Protein AF-A0A315WRX2-F1 (afdb_monomer)

Nearest PDB structures (foldseek):
  4a4h-assembly1_A  TM=5.603E-01  e=2.247E-01  Homo sapiens
  6n8a-assembly1_A  TM=2.825E-01  e=1.610E-02  Escherichia coli
  1ls4-assembly1_A  TM=2.124E-01  e=2.207E+00  Locusta migratoria

Radius of gyration: 24.8 Å; Cα contacts (8 Å, |Δi|>4): 308; chains: 1; bounding box: 53×32×75 Å

Sequence (210 aa):
MNIFLEGEQGKALCEQCQQLVTTVYARRNVPFSDGFGEARNILVGVCSQCDTVVAIPAQSTPAIKEAKKQLISIEARLPAVYLDVLDAAMHSVAREAGVQVRKLFLSYYFHVLAEHQAAAVELSGTHEGFVQGLAAQCAARQVAPARSMKRLSMKVNSYVAADFDVLLKVTRLSQTDLLKAIICQIQQDLLEHRNPATIAELQRLARVAL

pLDDT: mean 94.25, std 4.54, range [71.94, 98.56]

Solvent-accessible surface area (backbone atoms only — not comparable to full-atom values): 11805 Å² total; per-residue (Å²): 136,85,87,83,51,78,72,39,75,50,74,42,62,31,84,88,75,73,41,84,37,56,19,35,23,39,75,41,68,43,70,42,96,86,69,78,57,49,26,67,73,31,56,26,27,22,33,76,86,76,70,47,80,51,44,69,53,77,87,32,48,64,55,42,52,56,56,64,58,67,65,47,78,52,73,37,76,42,51,39,67,57,56,54,45,43,49,53,33,42,31,74,53,36,80,85,48,52,80,87,48,49,63,57,57,52,45,49,52,32,45,57,33,48,76,37,50,74,64,39,58,48,29,62,58,45,31,51,53,48,53,52,53,52,51,51,52,26,60,77,68,74,44,81,79,82,80,55,70,39,77,49,73,48,75,36,51,66,66,54,49,49,24,44,52,47,44,36,65,70,53,68,43,54,75,55,54,44,55,51,16,50,38,38,47,48,33,43,42,52,65,71,69,47,40,64,67,62,42,54,51,51,35,58,54,47,69,78,72,110

Mean predicted aligned error: 6.77 Å

Foldseek 3Di:
DDDDDAQDWDWFQDPVVRDIAIWGWHFAWAADPVRPWTQHRATFTAGPPPRDGGGHDPVRVVSVVVRPWDWDKQKDKAFVVLVVLLQVLLCLLPVPDDPQCSCVLLLVLLVVCLVVVVVLQCLVVLLVVVVVVQVVVCVVVVHDDRPDIDMDMDTHTPVSVVSLVSSCVSNVDDSHSSSSSSSSVSNCCRPPVNPVVVSVVSSVVVVVSD

Secondary structure (DSSP, 8-state):
-PPPPTT-EEEEEETTTTEEEEEEEEEEEEE-TTSS-EEEEEEEEEETTT--EEE--GGGHHHHHHHT-PPEEEEEEEEHHHHHHHHHHHHHH-TT--GGGHHHHHHHHHHHHHH-HHHHHTHHHHHHHHHHHHHHHHHHHT-PPP--EEEEEEEE-HHHHHHHHHHHHHH---HHHHHHHHHHHHHIIIIIS--HHHHHHHHHHHHHH-

Structure (mmCIF, N/CA/C/O backbone):
data_AF-A0A315WRX2-F1
#
_entry.id   AF-A0A315WRX2-F1
#
loop_
_atom_site.group_PDB
_atom_site.id
_atom_site.type_symbol
_atom_site.label_atom_id
_atom_site.label_alt_id
_atom_site.label_comp_id
_atom_site.label_asym_id
_atom_site.label_entity_id
_atom_site.label_seq_id
_atom_site.pdbx_PDB_ins_code
_atom_site.Cartn_x
_atom_site.Cartn_y
_atom_site.Cartn_z
_atom_site.occupancy
_atom_site.B_iso_or_equiv
_atom_site.auth_seq_id
_atom_site.auth_comp_id
_atom_site.auth_asym_id
_atom_site.auth_atom_id
_atom_site.pdbx_PDB_model_num
ATOM 1 N N . MET A 1 1 ? -11.518 -12.321 28.462 1.00 71.94 1 MET A N 1
ATOM 2 C CA . MET A 1 1 ? -12.381 -11.241 27.937 1.00 71.94 1 MET A CA 1
ATOM 3 C C . MET A 1 1 ? -13.722 -11.863 27.608 1.00 71.94 1 MET A C 1
ATOM 5 O O . MET A 1 1 ? -13.716 -12.881 26.931 1.00 71.94 1 MET A O 1
ATOM 9 N N . ASN A 1 2 ? -14.824 -11.292 28.096 1.00 84.69 2 ASN A N 1
ATOM 10 C CA . ASN A 1 2 ? -16.171 -11.734 27.727 1.00 84.69 2 ASN A CA 1
ATOM 11 C C . ASN A 1 2 ? -16.645 -10.940 26.505 1.00 84.69 2 ASN A C 1
ATOM 13 O O . ASN A 1 2 ? -16.291 -9.768 26.368 1.00 84.69 2 ASN A O 1
ATOM 17 N N . ILE A 1 3 ? -17.403 -11.589 25.624 1.00 92.88 3 ILE A N 1
ATOM 18 C CA . ILE A 1 3 ? -18.051 -10.938 24.484 1.00 92.88 3 ILE A CA 1
ATOM 19 C C . ILE A 1 3 ? -19.435 -10.487 24.929 1.00 92.88 3 ILE A C 1
ATOM 21 O O . ILE A 1 3 ? -20.213 -11.309 25.402 1.00 92.88 3 ILE A O 1
ATOM 25 N N . PHE A 1 4 ? -19.720 -9.200 24.758 1.00 94.81 4 PHE A N 1
ATOM 26 C CA . PHE A 1 4 ? -21.022 -8.615 25.059 1.00 94.81 4 PHE A CA 1
ATOM 27 C C . PHE A 1 4 ? -21.935 -8.667 23.839 1.00 94.81 4 PHE A C 1
ATOM 29 O O . PHE A 1 4 ? -21.484 -8.439 22.708 1.00 94.81 4 PHE A O 1
ATOM 36 N N . LEU A 1 5 ? -23.215 -8.935 24.072 1.00 96.25 5 LEU A N 1
ATOM 37 C CA . LEU A 1 5 ? -24.244 -8.974 23.038 1.00 96.25 5 LEU A CA 1
ATOM 38 C C . LEU A 1 5 ? -25.104 -7.710 23.066 1.00 96.25 5 LEU A C 1
ATOM 40 O O . LEU A 1 5 ? -25.255 -7.048 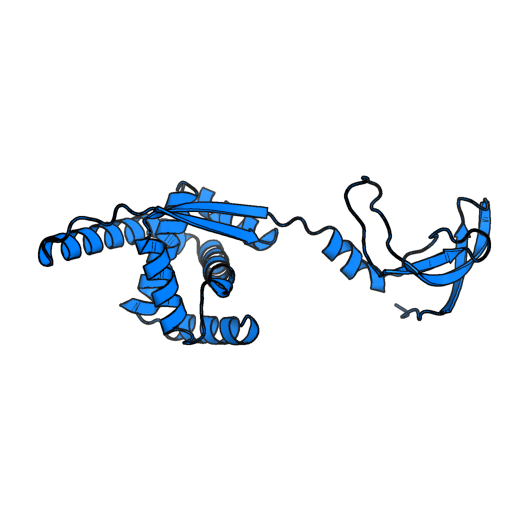24.089 1.00 96.25 5 LEU A O 1
ATOM 44 N N . GLU A 1 6 ? -25.683 -7.363 21.922 1.00 96.31 6 GLU A N 1
ATOM 45 C CA . GLU A 1 6 ? -26.671 -6.288 21.866 1.00 96.31 6 GLU A CA 1
ATOM 46 C C . GLU A 1 6 ? -27.930 -6.679 22.657 1.00 96.31 6 GLU A C 1
ATOM 48 O O . GLU A 1 6 ? -28.391 -7.817 22.590 1.00 96.31 6 GLU A O 1
ATOM 53 N N . GLY A 1 7 ? -28.451 -5.743 23.447 1.00 96.12 7 GLY A N 1
ATOM 54 C CA . GLY A 1 7 ? -29.527 -5.962 24.413 1.00 96.12 7 GLY A CA 1
ATOM 55 C C . GLY A 1 7 ? -29.066 -6.504 25.770 1.00 96.12 7 GLY A C 1
ATOM 56 O O . GLY A 1 7 ? -29.849 -6.484 26.719 1.00 96.12 7 GLY A O 1
ATOM 57 N N . GLU A 1 8 ? -27.813 -6.953 25.903 1.00 96.88 8 GLU A N 1
ATOM 58 C CA . GLU A 1 8 ? -27.283 -7.428 27.182 1.00 96.88 8 GLU A CA 1
ATOM 59 C C . GLU A 1 8 ? -27.208 -6.285 28.201 1.00 96.88 8 GLU A C 1
ATOM 61 O O . GLU A 1 8 ? -26.938 -5.130 27.853 1.00 96.88 8 GLU A O 1
ATOM 66 N N . GLN A 1 9 ? -27.450 -6.607 29.472 1.00 96.38 9 GLN A N 1
ATOM 67 C CA . GLN A 1 9 ? -27.403 -5.634 30.556 1.00 96.38 9 GLN A CA 1
ATOM 68 C C . GLN A 1 9 ? -26.066 -5.666 31.291 1.00 96.38 9 GLN A C 1
ATOM 70 O O . GLN A 1 9 ? -25.486 -6.722 31.530 1.00 96.38 9 GLN A O 1
ATOM 75 N N . GLY A 1 10 ? -25.606 -4.493 31.710 1.00 94.06 10 GLY A N 1
ATOM 76 C CA . GLY A 1 10 ? -24.432 -4.328 32.554 1.00 94.06 10 GLY A CA 1
ATOM 77 C C . GLY A 1 10 ? -24.663 -3.291 33.646 1.00 94.06 10 GLY A C 1
ATOM 78 O O . GLY A 1 10 ? -25.783 -2.837 33.886 1.00 94.06 10 GLY A O 1
ATOM 79 N N . LYS A 1 11 ? -23.582 -2.901 34.319 1.00 95.44 11 LYS A N 1
ATOM 80 C CA . LYS A 1 11 ? -23.572 -1.772 35.252 1.00 95.44 11 LYS A CA 1
ATOM 81 C C . LYS A 1 11 ? -22.370 -0.887 34.959 1.00 95.44 11 LYS A C 1
ATOM 83 O O . LYS A 1 11 ? -21.272 -1.401 34.758 1.00 95.44 11 LYS A O 1
ATOM 88 N N . ALA A 1 12 ? -22.577 0.423 34.957 1.00 95.12 12 ALA A N 1
ATOM 89 C CA . ALA A 1 12 ? -21.514 1.412 34.806 1.00 95.12 12 ALA A CA 1
ATOM 90 C C . ALA A 1 12 ? -21.856 2.688 35.581 1.00 95.12 12 ALA A C 1
ATOM 92 O O . ALA A 1 12 ? -23.014 2.926 35.929 1.00 95.12 12 ALA A O 1
ATOM 93 N N . LEU A 1 13 ? -20.845 3.510 35.857 1.00 96.69 13 LEU A N 1
ATOM 94 C CA . LEU A 1 13 ? -21.052 4.861 36.369 1.00 96.69 13 LEU A CA 1
ATOM 95 C C . LEU A 1 13 ? -21.467 5.772 35.213 1.00 96.69 13 LEU A C 1
ATOM 97 O O . LEU A 1 13 ? -20.831 5.767 34.162 1.00 96.69 13 LEU A O 1
ATOM 101 N N . CYS A 1 14 ? -22.531 6.547 35.406 1.00 96.94 14 CYS A N 1
ATOM 102 C CA . CYS A 1 14 ? -22.960 7.551 34.441 1.00 96.94 14 CYS A CA 1
ATOM 103 C C . CYS A 1 14 ? -22.591 8.947 34.939 1.00 96.94 14 CYS A C 1
ATOM 105 O O . CYS A 1 14 ? -23.093 9.381 35.974 1.00 96.94 14 CYS A O 1
ATOM 107 N N . GLU A 1 15 ? -21.774 9.673 34.179 1.00 93.44 15 GLU A N 1
ATOM 108 C CA . GLU A 1 15 ? -21.380 11.048 34.515 1.00 93.44 15 GLU A CA 1
ATOM 109 C C . GLU A 1 15 ? -22.556 12.034 34.444 1.00 93.44 15 GLU A C 1
ATOM 111 O O . GLU A 1 15 ? -22.584 13.019 35.171 1.00 93.44 15 GLU A O 1
ATOM 116 N N . GLN A 1 16 ? -23.573 11.767 33.623 1.00 94.94 16 GLN A N 1
ATOM 117 C CA . GLN A 1 16 ? -24.741 12.646 33.525 1.00 94.94 16 GLN A CA 1
ATOM 118 C C . GLN A 1 16 ? -25.748 12.415 34.660 1.00 94.94 16 GLN A C 1
ATOM 120 O O . GLN A 1 16 ? -26.331 13.368 35.166 1.00 94.94 16 GLN A O 1
ATOM 125 N N . CYS A 1 17 ? -25.941 11.161 35.081 1.00 95.75 17 CYS A N 1
ATOM 126 C CA . CYS A 1 17 ? -26.833 10.815 36.193 1.00 95.75 17 CYS A CA 1
ATOM 127 C C . CYS A 1 17 ? -26.135 10.851 37.563 1.00 95.75 17 CYS A C 1
ATOM 129 O O . CYS A 1 17 ? -26.818 10.755 38.577 1.00 95.75 17 CYS A O 1
ATOM 131 N N . GLN A 1 18 ? -24.799 10.946 37.597 1.00 95.94 18 GLN A N 1
ATOM 132 C CA . GLN A 1 18 ? -23.968 10.969 38.811 1.00 95.94 18 GLN A CA 1
ATOM 133 C C . GLN A 1 18 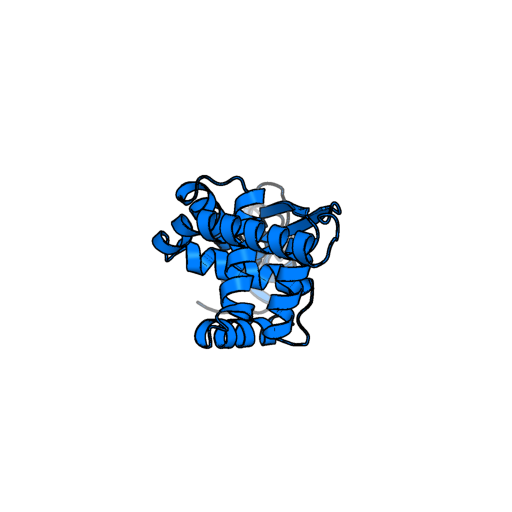? -24.190 9.759 39.743 1.00 95.94 18 GLN A C 1
ATOM 135 O O . GLN A 1 18 ? -24.088 9.862 40.962 1.00 95.94 18 GLN A O 1
ATOM 140 N N . GLN A 1 19 ? -24.496 8.588 39.174 1.00 95.69 19 GLN A N 1
ATOM 141 C CA . GLN A 1 19 ? -24.771 7.363 39.932 1.00 95.69 19 GLN A CA 1
ATOM 142 C C . GLN A 1 19 ? -24.403 6.093 39.154 1.00 95.69 19 GLN A C 1
ATOM 144 O O . GLN A 1 19 ? -24.163 6.125 37.943 1.00 95.69 19 GLN A O 1
ATOM 149 N N . LEU A 1 20 ? -24.376 4.957 39.859 1.00 96.25 20 LEU A N 1
ATOM 150 C CA . LEU A 1 20 ? -24.280 3.633 39.245 1.00 96.25 20 LEU A CA 1
ATOM 151 C C . LEU A 1 20 ? -25.613 3.297 38.565 1.00 96.25 20 LEU A C 1
ATOM 153 O O . LEU A 1 20 ? -26.647 3.229 39.227 1.00 96.25 20 LEU A O 1
ATOM 157 N N . VAL A 1 21 ? -25.585 3.062 37.255 1.00 96.38 21 VAL A N 1
ATOM 158 C CA . VAL A 1 21 ? -26.777 2.785 36.443 1.00 96.38 21 VAL A CA 1
ATOM 159 C C . VAL A 1 21 ? -26.709 1.398 35.817 1.00 96.38 21 VAL A C 1
ATOM 161 O O . VAL A 1 21 ? -25.626 0.875 35.539 1.00 96.38 21 VAL A O 1
ATOM 164 N N . THR A 1 22 ? -27.877 0.813 35.548 1.00 97.38 22 THR A N 1
ATOM 165 C CA . THR A 1 22 ? -27.977 -0.320 34.623 1.00 97.38 22 THR A CA 1
ATOM 166 C C . THR A 1 22 ? -27.691 0.182 33.214 1.00 97.38 22 THR A C 1
ATOM 168 O O . THR A 1 22 ? -28.273 1.180 32.772 1.00 97.38 22 THR A O 1
ATOM 171 N N . THR A 1 23 ? -26.806 -0.511 32.510 1.00 96.69 23 THR A N 1
ATOM 172 C CA . THR A 1 23 ? -26.506 -0.244 31.106 1.00 96.69 23 THR A CA 1
ATOM 173 C C . THR A 1 23 ? -27.161 -1.278 30.213 1.00 96.69 23 THR A C 1
ATOM 175 O O . THR A 1 23 ? -27.322 -2.424 30.621 1.00 96.69 23 THR A O 1
ATOM 178 N N . VAL A 1 24 ? -27.516 -0.883 28.994 1.00 97.56 24 VAL A N 1
ATOM 179 C CA . VAL A 1 24 ? -27.915 -1.807 27.927 1.00 97.56 24 VAL A CA 1
ATOM 180 C C . VAL A 1 24 ? -26.911 -1.659 26.798 1.00 97.56 24 VAL A C 1
ATOM 182 O O . VAL A 1 24 ? -26.620 -0.542 26.365 1.00 97.56 24 VAL A O 1
ATOM 185 N N . TYR A 1 25 ? -26.342 -2.769 26.345 1.00 97.44 25 TYR A N 1
ATOM 186 C CA . TYR A 1 25 ? -25.435 -2.748 25.210 1.00 97.44 25 TYR A CA 1
ATOM 187 C C . TYR A 1 25 ? -26.22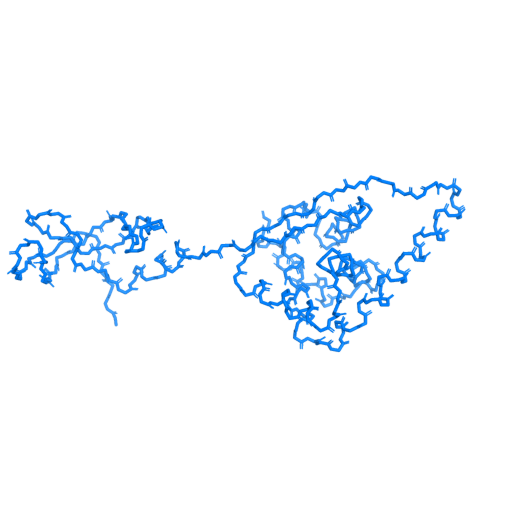0 -2.537 23.917 1.00 97.44 25 TYR A C 1
ATOM 189 O O . TYR A 1 25 ? -27.116 -3.310 23.596 1.00 97.44 25 TYR A O 1
ATOM 197 N N . ALA A 1 26 ? -25.886 -1.494 23.167 1.00 97.38 26 ALA A N 1
ATOM 198 C CA . ALA A 1 26 ? -26.549 -1.137 21.919 1.00 97.38 26 ALA A CA 1
ATOM 199 C C . ALA A 1 26 ? -25.532 -0.644 20.891 1.00 97.38 26 ALA A C 1
ATOM 201 O O . ALA A 1 26 ? -24.415 -0.246 21.235 1.00 97.38 26 ALA A O 1
ATOM 202 N N . ARG A 1 27 ? -25.912 -0.654 19.614 1.00 96.44 27 ARG A N 1
ATOM 203 C CA . ARG A 1 27 ? -25.120 -0.029 18.554 1.00 96.44 27 ARG A CA 1
ATOM 204 C C . ARG A 1 27 ? -25.356 1.482 18.495 1.00 96.44 27 ARG A C 1
ATOM 206 O O . ARG A 1 27 ? -26.495 1.951 18.416 1.00 96.44 27 ARG A O 1
ATOM 213 N N . ARG A 1 28 ? -24.268 2.258 18.526 1.00 95.94 28 ARG A N 1
ATOM 214 C CA . ARG A 1 28 ? -24.278 3.728 18.399 1.00 95.94 28 ARG A CA 1
ATOM 215 C C . ARG A 1 28 ? -23.083 4.217 17.581 1.00 95.94 28 ARG A C 1
ATOM 217 O O . ARG A 1 28 ? -22.067 3.530 17.463 1.00 95.94 28 ARG A O 1
ATOM 224 N N . ASN A 1 29 ? -23.210 5.425 17.041 1.00 95.81 29 ASN A N 1
ATOM 225 C CA . ASN A 1 29 ? -22.064 6.197 16.572 1.00 95.81 29 ASN A CA 1
ATOM 226 C C . ASN A 1 29 ? -21.496 6.971 17.763 1.00 95.81 29 ASN A C 1
ATOM 228 O O . ASN A 1 29 ? -22.257 7.588 18.507 1.00 95.81 29 ASN A O 1
ATOM 232 N N . VAL A 1 30 ? -20.179 6.919 17.954 1.00 94.25 30 VAL A N 1
ATOM 233 C CA . VAL A 1 30 ? -19.505 7.607 19.060 1.00 94.25 30 VAL A CA 1
ATOM 234 C C . VAL A 1 30 ? -18.538 8.642 18.492 1.00 94.25 30 VAL A C 1
ATOM 236 O O . VAL A 1 30 ? -17.559 8.241 17.853 1.00 94.25 30 VAL A O 1
ATOM 239 N N . PRO A 1 31 ? -18.776 9.948 18.707 1.00 92.94 31 PRO A N 1
ATOM 240 C CA . PRO A 1 31 ? -17.844 10.984 18.281 1.00 92.94 31 PRO A CA 1
ATOM 241 C C . PRO A 1 31 ? -16.526 10.878 19.054 1.00 92.94 31 PRO A C 1
ATOM 243 O O . PRO A 1 31 ? -16.496 10.466 20.216 1.00 92.94 31 PRO A O 1
ATOM 246 N N . PHE A 1 32 ? -15.420 11.246 18.414 1.00 91.56 32 PHE A N 1
ATOM 247 C CA . PHE A 1 32 ? -14.136 11.337 19.102 1.00 91.56 32 PHE A CA 1
ATOM 248 C C . PHE A 1 32 ? -14.066 12.593 19.973 1.00 91.56 32 PHE A C 1
ATOM 250 O O . PHE A 1 32 ? -14.634 13.633 19.647 1.00 91.56 32 PHE A O 1
ATOM 257 N N . SER A 1 33 ? -13.343 12.501 21.090 1.00 85.94 33 SER A N 1
ATOM 258 C CA . SER A 1 33 ? -13.205 13.591 22.065 1.00 85.94 33 SER A CA 1
ATOM 259 C C . SER A 1 33 ? -12.471 14.821 21.522 1.00 85.94 33 SER A C 1
ATOM 261 O O . SER A 1 33 ? -12.590 15.897 22.092 1.00 85.94 33 SER A O 1
ATOM 263 N N . ASP A 1 34 ? -11.703 14.667 20.443 1.00 83.81 34 ASP A N 1
ATOM 264 C CA . ASP A 1 34 ? -11.039 15.761 19.725 1.00 83.81 34 ASP A CA 1
ATOM 265 C C . ASP A 1 34 ? -11.978 16.495 18.747 1.00 83.81 34 ASP A C 1
ATOM 267 O O . ASP A 1 34 ? -11.582 17.495 18.155 1.00 83.81 34 ASP A O 1
ATOM 271 N N . GLY A 1 35 ? -13.218 16.018 18.583 1.00 80.50 35 GLY A N 1
ATOM 272 C CA . GLY A 1 35 ? -14.223 16.590 17.690 1.00 80.50 35 GLY A CA 1
ATOM 273 C C . GLY A 1 35 ? -14.057 16.220 16.213 1.00 80.50 35 GLY A C 1
ATOM 274 O O . GLY A 1 35 ? -14.887 16.622 15.397 1.00 80.50 35 GLY A O 1
ATOM 275 N N . PHE A 1 36 ? -13.034 15.441 15.841 1.00 80.88 36 PHE A N 1
ATOM 276 C CA . PHE A 1 36 ? -12.727 15.129 14.442 1.00 80.88 36 PHE A CA 1
ATOM 277 C C . PHE A 1 36 ? -13.083 13.690 14.077 1.00 80.88 36 PHE A C 1
ATOM 279 O O . PHE A 1 36 ? -12.226 12.818 13.969 1.00 80.88 36 PHE A O 1
ATOM 286 N N . GLY A 1 37 ? -14.364 13.464 13.789 1.00 85.81 37 GLY A N 1
ATOM 287 C CA . GLY A 1 37 ? -14.875 12.180 13.309 1.00 85.81 37 GLY A CA 1
ATOM 288 C C . GLY A 1 37 ? -15.576 11.361 14.388 1.00 85.81 37 GLY A C 1
ATOM 289 O O . GLY A 1 37 ? -15.801 11.812 15.510 1.00 85.81 37 GLY A O 1
ATOM 290 N N . GLU A 1 38 ? -15.977 10.150 14.015 1.00 92.69 38 GLU A N 1
ATOM 291 C CA . GLU A 1 38 ? -16.762 9.258 14.864 1.00 92.69 38 GLU A CA 1
ATOM 292 C C . GLU A 1 38 ? -16.473 7.789 14.539 1.00 92.69 38 GLU A C 1
ATOM 294 O O . GLU A 1 38 ? -16.249 7.416 13.384 1.00 92.69 38 GLU A O 1
ATOM 299 N N . ALA A 1 39 ? -16.534 6.931 15.556 1.00 94.31 39 ALA A N 1
ATOM 300 C CA . ALA A 1 39 ? -16.605 5.491 15.371 1.00 94.31 39 ALA A CA 1
ATOM 301 C C . ALA A 1 39 ? -18.063 5.094 15.131 1.00 94.31 39 ALA A C 1
ATOM 303 O O . ALA A 1 39 ? -18.901 5.180 16.030 1.00 94.31 39 ALA A O 1
ATOM 304 N N . ARG A 1 40 ? -18.371 4.675 13.903 1.00 93.75 40 ARG A N 1
ATOM 305 C CA . ARG A 1 40 ? -19.740 4.349 13.495 1.00 93.75 40 ARG A CA 1
ATOM 306 C C . ARG A 1 40 ? -20.135 2.937 13.891 1.00 93.75 40 ARG A C 1
ATOM 308 O O . ARG A 1 40 ? -19.348 2.006 13.736 1.00 93.75 40 ARG A O 1
ATOM 315 N N . ASN A 1 41 ? -21.389 2.784 14.305 1.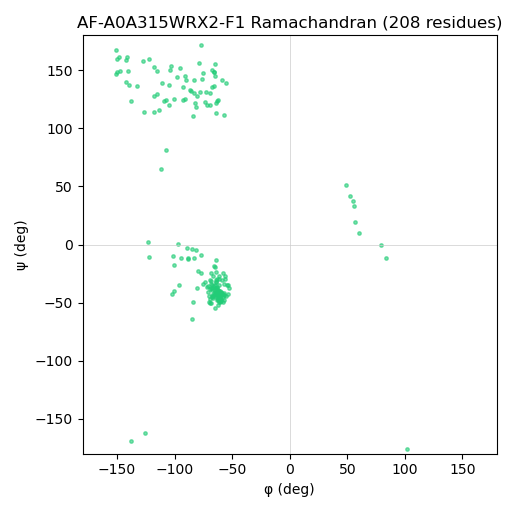00 95.94 41 ASN A N 1
ATOM 316 C CA . ASN A 1 41 ? -22.040 1.494 14.520 1.00 95.94 41 ASN A CA 1
ATOM 317 C C . ASN A 1 41 ? -21.240 0.532 15.429 1.00 95.94 41 ASN A C 1
ATOM 319 O O . ASN A 1 41 ? -21.116 -0.671 15.164 1.00 95.94 41 ASN A O 1
ATOM 323 N N . ILE A 1 42 ? -20.667 1.056 16.513 1.00 96.81 42 ILE A N 1
ATOM 324 C CA . ILE A 1 42 ? -19.918 0.254 17.484 1.00 96.81 42 ILE A CA 1
ATOM 325 C C . ILE A 1 42 ? -20.814 -0.149 18.652 1.00 96.81 42 ILE A C 1
ATOM 327 O O . ILE A 1 42 ? -21.781 0.542 18.970 1.00 96.81 42 ILE A O 1
ATOM 331 N N . LEU A 1 43 ? -20.514 -1.289 19.277 1.00 97.44 43 LEU A N 1
ATOM 332 C CA . LEU A 1 43 ? -21.232 -1.707 20.476 1.00 97.44 43 LEU A CA 1
ATOM 333 C C . LEU A 1 43 ? -20.791 -0.822 21.641 1.00 97.44 43 LEU A C 1
ATOM 335 O O . LEU A 1 43 ? -19.588 -0.652 21.850 1.00 97.44 43 LEU A O 1
ATOM 339 N N . VAL A 1 44 ? -21.749 -0.292 22.390 1.00 97.19 44 VAL A N 1
ATOM 340 C CA . VAL A 1 44 ? -21.519 0.563 23.556 1.00 97.19 44 VAL A CA 1
ATOM 341 C C . VAL A 1 44 ? -22.507 0.229 24.661 1.00 97.19 44 VAL A C 1
ATOM 343 O O . VAL A 1 44 ? -23.628 -0.179 24.381 1.00 97.19 44 VAL A O 1
ATOM 346 N N . GLY A 1 45 ? -22.103 0.403 25.915 1.00 97.19 45 GLY A N 1
ATOM 347 C CA . GLY A 1 45 ? -23.012 0.386 27.053 1.00 97.19 45 GLY A CA 1
ATOM 348 C C . GLY A 1 45 ? -23.685 1.746 27.186 1.00 97.19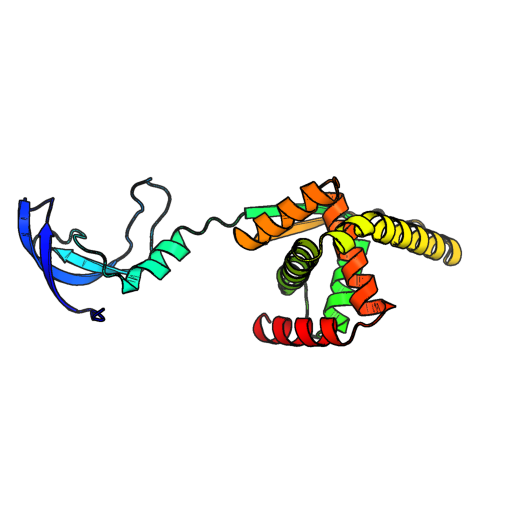 45 GLY A C 1
ATOM 349 O O . GLY A 1 45 ? -23.009 2.756 27.397 1.00 97.19 45 GLY A O 1
ATOM 350 N N . VAL A 1 46 ? -25.008 1.761 27.063 1.00 97.62 46 VAL A N 1
ATOM 351 C CA . VAL A 1 46 ? -25.830 2.968 27.129 1.00 97.62 46 VAL A CA 1
ATOM 352 C C . VAL A 1 46 ? -26.553 3.035 28.469 1.00 97.62 46 VAL A C 1
ATOM 354 O O . VAL A 1 46 ? -27.055 2.021 28.954 1.00 97.62 46 VAL A O 1
ATOM 357 N N . CYS A 1 47 ? -26.602 4.216 29.082 1.00 97.69 47 CYS A N 1
ATOM 358 C CA . CYS A 1 47 ? -27.362 4.444 30.304 1.00 97.69 47 CYS A CA 1
ATOM 359 C C . CYS A 1 47 ? -28.861 4.228 30.053 1.00 97.69 47 CYS A C 1
ATOM 361 O O . CYS A 1 47 ? -29.459 4.925 29.238 1.00 97.69 47 CYS A O 1
ATOM 363 N N . SER A 1 48 ? -29.488 3.325 30.811 1.00 96.19 48 SER A N 1
ATOM 364 C CA . SER A 1 48 ? -30.935 3.059 30.711 1.00 96.19 48 SER A CA 1
ATOM 365 C C . SER A 1 48 ? -31.834 4.245 31.098 1.00 96.19 48 SER A C 1
ATOM 367 O O . SER A 1 48 ? -33.029 4.205 30.824 1.00 96.19 48 SER A O 1
ATOM 369 N N . GLN A 1 49 ? -31.284 5.289 31.730 1.00 96.12 49 GLN A N 1
ATOM 370 C CA . GLN A 1 49 ? -32.041 6.456 32.201 1.00 96.12 49 GLN A CA 1
ATOM 371 C C . GLN A 1 49 ? -31.934 7.673 31.271 1.00 96.12 49 GLN A C 1
ATOM 373 O O . GLN A 1 49 ? -32.921 8.377 31.091 1.00 96.12 49 GLN A O 1
ATOM 378 N N . CYS A 1 50 ? -30.752 7.946 30.705 1.00 95.94 50 CYS A N 1
ATOM 379 C CA . CYS A 1 50 ? -30.497 9.159 29.912 1.00 95.94 50 CYS A CA 1
ATOM 380 C C . CYS A 1 50 ? -30.007 8.900 28.478 1.00 95.94 50 CYS A C 1
ATOM 382 O O . CYS A 1 50 ? -29.710 9.855 27.771 1.00 95.94 50 CYS A O 1
ATOM 384 N N . ASP A 1 51 ? -29.901 7.635 28.056 1.00 95.12 51 ASP A N 1
ATOM 385 C CA . ASP A 1 51 ? -29.425 7.196 26.729 1.00 95.12 51 ASP A CA 1
ATOM 386 C C . ASP A 1 51 ? -27.979 7.616 26.369 1.00 95.12 51 ASP A C 1
ATOM 388 O O . ASP A 1 51 ? -27.508 7.405 25.251 1.00 95.12 51 ASP A O 1
ATOM 392 N N . THR A 1 52 ? -27.218 8.150 27.329 1.00 95.44 52 THR A N 1
ATOM 393 C CA . THR A 1 52 ? -25.809 8.516 27.126 1.00 95.44 52 THR A CA 1
ATOM 394 C C . THR A 1 52 ? -24.904 7.286 27.116 1.00 95.44 52 THR A C 1
ATOM 396 O O . THR A 1 52 ? -25.093 6.336 27.881 1.00 95.44 52 THR A O 1
ATOM 399 N N . VAL A 1 53 ? -23.882 7.310 26.257 1.00 96.25 53 VAL A N 1
ATOM 400 C CA . VAL A 1 53 ? -22.832 6.285 26.206 1.00 96.25 53 VAL A CA 1
ATOM 401 C C . VAL A 1 53 ? -21.961 6.379 27.457 1.00 96.25 53 VAL A C 1
ATOM 403 O O . VAL A 1 53 ? -21.332 7.403 27.697 1.00 96.25 53 VAL A O 1
ATOM 406 N N . VAL A 1 54 ? -21.910 5.304 28.244 1.00 96.38 54 VAL A N 1
ATOM 407 C CA . VAL A 1 54 ? -21.188 5.253 29.533 1.00 96.38 54 VAL A CA 1
ATOM 408 C C . VAL A 1 54 ? -20.121 4.160 29.590 1.00 96.38 54 VAL A C 1
ATOM 410 O O . VAL A 1 54 ? -19.316 4.123 30.514 1.00 96.38 54 VAL A O 1
ATOM 413 N N . ALA A 1 55 ? -20.095 3.256 28.610 1.00 95.06 55 ALA A N 1
ATOM 414 C CA . ALA A 1 55 ? -19.060 2.238 28.493 1.00 95.06 55 ALA A CA 1
ATOM 415 C C . ALA A 1 55 ? -18.820 1.865 27.028 1.00 95.06 55 ALA A C 1
ATOM 417 O O . ALA A 1 55 ? -19.745 1.849 26.216 1.00 95.06 55 ALA A O 1
ATOM 418 N N . ILE A 1 56 ? -17.585 1.492 26.697 1.00 95.06 56 ILE A N 1
ATOM 419 C CA . ILE A 1 56 ? -17.236 0.905 25.403 1.00 95.06 56 ILE A CA 1
ATOM 420 C C . ILE A 1 56 ? -16.508 -0.417 25.677 1.00 95.06 56 ILE A C 1
ATOM 422 O O . ILE A 1 56 ? -15.412 -0.398 26.240 1.00 95.06 56 ILE A O 1
ATOM 426 N N . PRO A 1 57 ? -17.085 -1.574 25.313 1.00 94.75 57 PRO A N 1
ATOM 427 C CA . PRO A 1 57 ? -16.436 -2.862 25.503 1.00 94.75 57 PRO A CA 1
ATOM 428 C C . PRO A 1 57 ? -15.206 -2.999 24.596 1.00 94.75 57 PRO A C 1
ATOM 430 O O . PRO A 1 57 ? -15.174 -2.485 23.477 1.00 94.75 57 PRO A O 1
ATOM 433 N N . ALA A 1 58 ? -14.208 -3.768 25.042 1.00 93.62 58 ALA A N 1
ATOM 434 C CA . ALA A 1 58 ? -12.938 -3.947 24.327 1.00 93.62 58 ALA A CA 1
ATOM 435 C C . ALA A 1 58 ? -13.093 -4.511 22.896 1.00 93.62 58 ALA A C 1
ATOM 437 O O . ALA A 1 58 ? -12.260 -4.242 22.031 1.00 93.62 58 ALA A O 1
ATOM 438 N N . GLN A 1 59 ? -14.183 -5.235 22.613 1.00 94.06 59 GLN A N 1
ATOM 439 C CA . GLN A 1 59 ? -14.512 -5.732 21.270 1.00 94.06 59 GLN A CA 1
ATOM 440 C C . GLN A 1 59 ? -14.821 -4.620 20.250 1.00 94.06 59 GLN A C 1
ATOM 442 O O . GLN A 1 59 ? -14.745 -4.859 19.048 1.00 94.06 59 GLN A O 1
ATOM 447 N N . SER A 1 60 ? -15.141 -3.406 20.711 1.00 94.88 60 SER A N 1
ATOM 448 C CA . SER A 1 60 ? -15.367 -2.231 19.858 1.00 94.88 60 SER A CA 1
ATOM 449 C C . SER A 1 60 ? -14.078 -1.451 19.562 1.00 94.88 60 SER A C 1
ATOM 451 O O . SER A 1 60 ? -14.057 -0.621 18.651 1.00 94.88 60 SER A O 1
ATOM 453 N N . THR A 1 61 ? -12.977 -1.734 20.269 1.00 92.88 61 THR A N 1
ATOM 454 C CA . THR A 1 61 ? -11.682 -1.056 20.084 1.00 92.88 61 THR A CA 1
ATOM 455 C C . THR A 1 61 ? -11.140 -1.143 18.650 1.00 92.88 61 THR A C 1
ATOM 457 O O . THR A 1 61 ? -10.670 -0.117 18.152 1.00 92.88 61 THR A O 1
ATOM 460 N N . PRO A 1 62 ? -11.210 -2.287 17.932 1.00 90.69 62 PRO A N 1
ATOM 461 C CA . PRO A 1 62 ? -10.757 -2.351 16.542 1.00 90.69 62 PRO A CA 1
ATOM 462 C C . PRO A 1 62 ? -11.502 -1.378 15.620 1.00 90.69 62 PRO A C 1
ATOM 464 O O . PRO A 1 62 ? -10.866 -0.708 14.812 1.00 90.69 62 PRO A O 1
ATOM 467 N N . ALA A 1 63 ? -12.822 -1.237 15.782 1.00 91.19 63 ALA A N 1
ATOM 468 C CA . ALA A 1 63 ? -13.634 -0.320 14.982 1.00 91.19 63 ALA A CA 1
ATOM 469 C C . ALA A 1 63 ? -13.315 1.154 15.287 1.00 91.19 63 ALA A C 1
ATOM 471 O O . ALA A 1 63 ? -13.241 1.972 14.373 1.00 91.19 63 ALA A O 1
ATOM 472 N N . ILE A 1 64 ? -13.041 1.485 16.553 1.00 91.19 64 ILE A N 1
ATOM 473 C CA . ILE A 1 64 ? -12.559 2.819 16.945 1.00 91.19 64 ILE A CA 1
ATOM 474 C C . ILE A 1 64 ? -11.194 3.104 16.320 1.00 91.19 64 ILE A C 1
ATOM 476 O O . ILE A 1 64 ? -10.983 4.180 15.765 1.00 91.19 64 ILE A O 1
ATOM 480 N N . LYS A 1 65 ? -10.263 2.144 16.390 1.00 88.38 65 LYS A N 1
ATOM 481 C CA . LYS A 1 65 ? -8.927 2.290 15.803 1.00 88.38 65 LYS A CA 1
ATOM 482 C C . LYS A 1 65 ? -9.007 2.477 14.289 1.00 88.38 65 LYS A C 1
ATOM 484 O O . LYS A 1 65 ? -8.284 3.313 13.762 1.00 88.38 65 LYS A O 1
ATOM 489 N N . GLU A 1 66 ? -9.884 1.737 13.613 1.00 86.00 66 GLU A N 1
ATOM 490 C CA . GLU A 1 66 ? -10.124 1.879 12.175 1.00 86.00 66 GLU A CA 1
ATOM 491 C C . GLU A 1 66 ? -10.685 3.257 11.828 1.00 86.00 66 GLU A C 1
ATOM 493 O O . GLU A 1 66 ? -10.146 3.931 10.959 1.00 86.00 66 GLU A O 1
ATOM 498 N N . ALA A 1 67 ? -11.701 3.724 12.555 1.00 86.31 67 ALA A N 1
ATOM 499 C CA . ALA A 1 67 ? -12.282 5.045 12.337 1.00 86.31 67 ALA A CA 1
ATOM 500 C C . ALA A 1 67 ? -11.293 6.195 12.624 1.00 86.31 67 ALA A C 1
ATOM 502 O O . ALA A 1 67 ? -11.423 7.274 12.052 1.00 86.31 67 ALA A O 1
ATOM 503 N N . LYS A 1 68 ? -10.272 5.956 13.460 1.00 83.25 68 LYS A N 1
ATOM 504 C CA . LYS A 1 68 ? -9.155 6.887 13.693 1.00 83.25 68 LYS A CA 1
ATOM 505 C C . LYS A 1 68 ? -8.034 6.800 12.657 1.00 83.25 68 LYS A C 1
ATOM 507 O O . LYS A 1 68 ? -7.149 7.656 12.677 1.00 83.25 68 LYS A O 1
ATOM 512 N N . LYS A 1 69 ? -7.997 5.785 11.782 1.00 80.31 69 LYS A N 1
ATOM 513 C CA . LYS A 1 69 ? -6.913 5.668 10.796 1.00 80.31 69 LYS A CA 1
ATOM 514 C C . LYS A 1 69 ? -6.964 6.847 9.832 1.00 80.31 69 LYS A C 1
ATOM 516 O O . LYS A 1 69 ? -7.855 6.955 8.994 1.00 80.31 69 LYS A O 1
ATOM 521 N N . GLN A 1 70 ? -5.948 7.695 9.907 1.00 78.44 70 GLN A N 1
ATOM 522 C CA . GLN A 1 70 ? -5.714 8.726 8.911 1.00 78.44 70 GLN A CA 1
ATOM 523 C C . GLN A 1 70 ? -4.975 8.108 7.727 1.00 78.44 70 GLN A C 1
ATOM 525 O O . GLN A 1 70 ? -3.900 7.525 7.879 1.00 78.44 70 GLN A O 1
ATOM 530 N N . LEU A 1 71 ? -5.577 8.210 6.544 1.00 89.00 71 LEU A N 1
ATOM 531 C CA . LEU A 1 71 ? -4.900 7.843 5.311 1.00 89.00 71 LEU A CA 1
ATOM 532 C C . LEU A 1 71 ? -4.030 9.008 4.842 1.00 89.00 71 LEU A C 1
ATOM 534 O O . LEU A 1 71 ? -4.507 10.136 4.718 1.00 89.00 71 LEU A O 1
ATOM 538 N N . ILE A 1 72 ? -2.775 8.710 4.533 1.00 93.31 72 ILE A N 1
ATOM 539 C CA . ILE A 1 72 ? -1.793 9.674 4.041 1.00 93.31 72 ILE A CA 1
ATOM 540 C C . ILE A 1 72 ? -1.837 9.654 2.513 1.00 93.31 72 ILE A C 1
ATOM 542 O O . ILE A 1 72 ? -1.943 8.590 1.901 1.00 93.31 72 ILE A O 1
ATOM 546 N N . SER A 1 73 ? -1.822 10.832 1.887 1.00 96.19 73 SER A N 1
ATOM 547 C CA . SER A 1 73 ? -1.884 10.946 0.426 1.00 96.19 73 SER A CA 1
ATOM 548 C C . SER A 1 73 ? -0.476 11.004 -0.161 1.00 96.19 73 SER A C 1
ATOM 550 O O . SER A 1 73 ? 0.300 11.880 0.206 1.00 96.19 73 SER A O 1
ATOM 552 N N . ILE A 1 74 ? -0.171 10.098 -1.090 1.00 97.06 74 ILE A N 1
ATOM 553 C CA . ILE A 1 74 ? 1.048 10.115 -1.906 1.00 97.06 74 ILE A CA 1
ATOM 554 C C . ILE A 1 74 ? 0.635 10.472 -3.328 1.00 97.06 74 ILE A C 1
ATOM 556 O O . ILE A 1 74 ? -0.214 9.801 -3.923 1.00 97.06 74 ILE A O 1
ATOM 560 N N . GLU A 1 75 ? 1.224 11.534 -3.876 1.00 97.06 75 GLU A N 1
ATOM 561 C CA . GLU A 1 75 ? 0.824 12.081 -5.171 1.00 97.06 75 GLU A CA 1
ATOM 562 C C . GLU A 1 75 ? 2.001 12.578 -6.008 1.00 97.06 75 GLU A C 1
ATOM 564 O O . GLU A 1 75 ? 2.913 13.229 -5.508 1.00 97.06 75 GLU A O 1
ATOM 569 N N . ALA A 1 76 ? 1.964 12.331 -7.312 1.00 97.25 76 ALA A N 1
ATOM 570 C CA . ALA A 1 76 ? 2.936 12.883 -8.244 1.00 97.25 76 ALA A CA 1
ATOM 571 C C . ALA A 1 76 ? 2.329 13.086 -9.629 1.00 97.25 76 ALA A C 1
ATOM 573 O O . ALA A 1 76 ? 1.335 12.458 -10.008 1.00 97.25 76 ALA A O 1
ATOM 574 N N . ARG A 1 77 ? 2.965 13.954 -10.418 1.00 97.06 77 ARG A N 1
ATOM 575 C CA . ARG A 1 77 ? 2.681 14.112 -11.844 1.00 97.06 77 ARG A CA 1
ATOM 576 C C . ARG A 1 77 ? 3.905 13.659 -12.632 1.00 97.06 77 ARG A C 1
ATOM 578 O O . ARG A 1 77 ? 4.967 14.260 -12.525 1.00 97.06 77 ARG A O 1
ATOM 585 N N . LEU A 1 78 ? 3.745 12.598 -13.415 1.00 95.69 78 LEU A N 1
ATOM 586 C CA . LEU A 1 78 ? 4.822 11.930 -14.151 1.00 95.69 78 LEU A CA 1
ATOM 587 C C . LEU A 1 78 ? 4.463 11.791 -15.637 1.00 95.69 78 LEU A C 1
ATOM 589 O O . LEU A 1 78 ? 3.276 11.835 -15.981 1.00 95.69 78 LEU A O 1
ATOM 593 N N . PRO A 1 79 ? 5.455 11.626 -16.532 1.00 96.12 79 PRO A N 1
ATOM 594 C CA . PRO A 1 79 ? 5.186 11.318 -17.932 1.00 96.12 79 PRO A CA 1
ATOM 595 C C . PRO A 1 79 ? 4.317 10.062 -18.063 1.00 96.12 79 PRO A C 1
ATOM 597 O O . PRO A 1 79 ? 4.514 9.086 -17.338 1.00 96.12 79 PRO A O 1
ATOM 600 N N . ALA A 1 80 ? 3.356 10.084 -18.986 1.00 96.19 80 ALA A N 1
ATOM 601 C CA . ALA A 1 80 ? 2.342 9.041 -19.144 1.00 96.19 80 ALA A CA 1
ATOM 602 C C . ALA A 1 80 ? 2.949 7.642 -19.320 1.00 96.19 80 ALA A C 1
ATOM 604 O O . ALA A 1 80 ? 2.425 6.692 -18.746 1.00 96.19 80 ALA A O 1
ATOM 605 N N . VAL A 1 81 ? 4.099 7.558 -20.002 1.00 95.81 81 VAL A N 1
ATOM 606 C CA . VAL A 1 81 ? 4.830 6.310 -20.264 1.00 95.81 81 VAL A CA 1
ATOM 607 C C . VAL A 1 81 ? 5.136 5.511 -18.997 1.00 95.81 81 VAL A C 1
ATOM 609 O O . VAL A 1 81 ? 5.062 4.293 -19.030 1.00 95.81 81 VAL A O 1
ATOM 612 N N . TYR A 1 82 ? 5.404 6.159 -17.860 1.00 97.44 82 TYR A N 1
ATOM 613 C CA . TYR A 1 82 ? 5.646 5.444 -16.602 1.00 97.44 82 TYR A CA 1
ATOM 614 C C . TYR A 1 82 ? 4.375 4.743 -16.105 1.00 97.44 82 TYR A C 1
ATOM 616 O O . TYR A 1 82 ? 4.437 3.616 -15.628 1.00 97.44 82 TYR A O 1
ATOM 624 N N . LEU A 1 83 ? 3.202 5.371 -16.243 1.00 97.38 83 LEU A N 1
ATOM 625 C CA . LEU A 1 83 ? 1.946 4.708 -15.880 1.00 97.38 83 LEU A CA 1
ATOM 626 C C . LEU A 1 83 ? 1.577 3.614 -16.875 1.00 97.38 83 LEU A C 1
ATOM 628 O O . LEU A 1 83 ? 1.081 2.577 -16.455 1.00 97.38 83 LEU A O 1
ATOM 632 N N . ASP A 1 84 ? 1.852 3.827 -18.160 1.00 96.31 84 ASP A N 1
ATOM 633 C CA . ASP A 1 84 ? 1.602 2.819 -19.188 1.00 96.31 84 ASP A CA 1
ATOM 634 C C . ASP A 1 84 ? 2.503 1.580 -18.960 1.00 96.31 84 ASP A C 1
ATOM 636 O O . ASP A 1 84 ? 2.051 0.444 -19.088 1.00 96.31 84 ASP A O 1
ATOM 640 N N . VAL A 1 85 ? 3.751 1.791 -18.525 1.00 97.06 85 VAL A N 1
ATOM 641 C CA . VAL A 1 85 ? 4.688 0.735 -18.108 1.00 97.06 85 VAL A CA 1
ATOM 642 C C . VAL A 1 85 ? 4.221 0.020 -16.840 1.00 97.06 85 VAL A C 1
ATOM 644 O O . VAL A 1 85 ? 4.222 -1.210 -16.807 1.00 97.06 85 VAL A O 1
ATOM 647 N N . LEU A 1 86 ? 3.791 0.763 -15.814 1.00 98.25 86 LEU A N 1
ATOM 648 C CA . LEU A 1 86 ? 3.244 0.174 -14.590 1.00 98.25 86 LEU A CA 1
ATOM 649 C C . LEU A 1 86 ? 2.029 -0.709 -14.905 1.00 98.25 86 LEU A C 1
ATOM 651 O O . LEU A 1 86 ? 1.945 -1.833 -14.422 1.00 98.25 86 LEU A O 1
ATOM 655 N N . ASP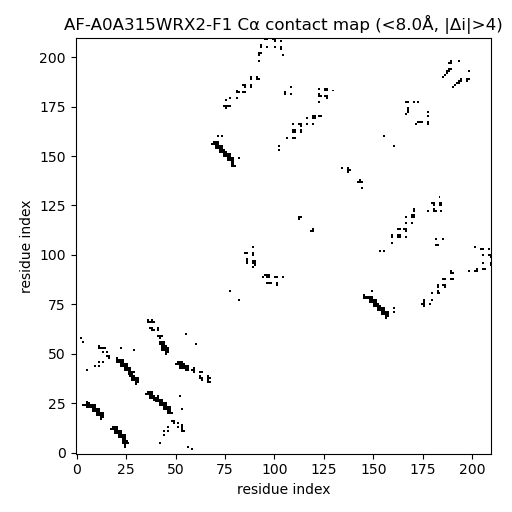 A 1 87 ? 1.113 -0.227 -15.745 1.00 97.44 87 ASP A N 1
ATOM 656 C CA . ASP A 1 87 ? -0.074 -0.980 -16.153 1.00 97.44 87 ASP A CA 1
ATOM 657 C C . ASP A 1 87 ? 0.293 -2.240 -16.944 1.00 97.44 87 ASP A C 1
ATOM 659 O O . ASP A 1 87 ? -0.255 -3.309 -16.676 1.00 97.44 87 ASP A O 1
ATOM 663 N N . ALA A 1 88 ? 1.260 -2.149 -17.862 1.00 97.56 88 ALA A N 1
ATOM 664 C CA . ALA A 1 88 ? 1.753 -3.307 -18.604 1.00 97.56 88 ALA A CA 1
ATOM 665 C C . ALA A 1 88 ? 2.385 -4.365 -17.680 1.00 97.56 88 ALA A C 1
ATOM 667 O O . ALA A 1 88 ? 2.114 -5.556 -17.837 1.00 97.56 88 ALA A O 1
ATOM 668 N N . ALA A 1 89 ? 3.182 -3.937 -16.696 1.00 98.00 89 ALA A N 1
ATOM 669 C CA . ALA A 1 89 ? 3.816 -4.821 -15.719 1.00 98.00 89 ALA A CA 1
ATOM 670 C C . ALA A 1 89 ? 2.799 -5.479 -14.770 1.00 98.00 89 ALA A C 1
ATOM 672 O O . ALA A 1 89 ? 2.923 -6.651 -14.427 1.00 98.00 89 ALA A O 1
ATOM 673 N N . MET A 1 90 ? 1.749 -4.761 -14.368 1.00 97.31 90 MET A N 1
ATOM 674 C CA . MET A 1 90 ? 0.660 -5.355 -13.587 1.00 97.31 90 MET A CA 1
ATOM 675 C C . MET A 1 90 ? -0.135 -6.375 -14.413 1.00 97.31 90 MET A C 1
ATOM 677 O O . MET A 1 90 ? -0.423 -7.468 -13.926 1.00 97.31 90 MET A O 1
ATOM 681 N N . HIS A 1 91 ? -0.448 -6.049 -15.671 1.00 96.31 91 HIS A N 1
ATOM 682 C CA . HIS A 1 91 ? -1.197 -6.931 -16.567 1.00 96.31 91 HIS A CA 1
ATOM 683 C C . HIS A 1 91 ? -0.446 -8.235 -16.883 1.00 96.31 91 HIS A C 1
ATOM 685 O O . HIS A 1 91 ? -1.069 -9.286 -17.040 1.00 96.31 91 HIS A O 1
ATOM 691 N N . SER A 1 92 ? 0.892 -8.201 -16.941 1.00 96.25 92 SER A N 1
ATOM 692 C CA . SER A 1 92 ? 1.696 -9.417 -17.125 1.00 96.25 92 SER A CA 1
ATOM 693 C C . SER A 1 92 ? 1.656 -10.353 -15.915 1.00 96.25 92 SER A C 1
ATOM 695 O O . SER A 1 92 ? 1.882 -11.551 -16.071 1.00 96.25 92 SER A O 1
ATOM 697 N N . VAL A 1 93 ? 1.370 -9.827 -14.719 1.00 96.19 93 VAL A N 1
ATOM 698 C CA . VAL A 1 93 ? 1.216 -10.609 -13.484 1.00 96.19 93 VAL A CA 1
ATOM 699 C C . VAL A 1 93 ? -0.201 -11.169 -13.375 1.00 96.19 93 VAL A C 1
ATOM 701 O O . VAL A 1 93 ? -0.360 -12.370 -13.156 1.00 96.19 93 VAL A O 1
ATOM 704 N N . ALA A 1 94 ? -1.224 -10.332 -13.560 1.00 93.56 94 ALA A N 1
ATOM 705 C CA . ALA A 1 94 ? -2.631 -10.728 -13.527 1.00 93.56 94 ALA A CA 1
ATOM 706 C C . ALA A 1 94 ? -3.405 -10.030 -14.654 1.00 93.56 94 ALA A C 1
ATOM 708 O O . ALA A 1 94 ? -3.418 -8.805 -14.736 1.00 93.56 94 ALA A O 1
ATOM 709 N N . ARG A 1 95 ? -4.075 -10.798 -15.523 1.00 92.06 95 ARG A N 1
ATOM 710 C CA . ARG A 1 95 ? -4.719 -10.255 -16.736 1.00 92.06 95 ARG A CA 1
ATOM 711 C C . ARG A 1 95 ? -5.835 -9.257 -16.430 1.00 92.06 95 ARG A C 1
ATOM 713 O O . ARG A 1 95 ? -6.074 -8.343 -17.211 1.00 92.06 95 ARG A O 1
ATOM 720 N N . GLU A 1 96 ? -6.500 -9.420 -15.297 1.00 89.38 96 GLU A N 1
ATOM 721 C CA . GLU A 1 96 ? -7.583 -8.563 -14.821 1.00 89.38 96 GLU A CA 1
ATOM 722 C C . GLU A 1 96 ? -7.065 -7.327 -14.059 1.00 89.38 96 GLU A C 1
ATOM 724 O O . GLU A 1 96 ? -7.850 -6.465 -13.655 1.00 89.38 96 GLU A O 1
ATOM 729 N N . ALA A 1 97 ? -5.744 -7.215 -13.857 1.00 90.56 97 ALA A N 1
ATOM 730 C CA . ALA A 1 97 ? -5.133 -6.082 -13.180 1.00 90.56 97 ALA A CA 1
ATOM 731 C C . ALA A 1 97 ? -5.342 -4.786 -13.970 1.00 90.56 97 ALA A C 1
ATOM 733 O O . ALA A 1 97 ? -4.913 -4.651 -15.116 1.00 90.56 97 ALA A O 1
ATOM 734 N N . GLY A 1 98 ? -5.968 -3.810 -13.316 1.00 88.88 98 GLY A N 1
ATOM 735 C CA . GLY A 1 98 ? -6.115 -2.448 -13.817 1.00 88.88 98 GLY A CA 1
ATOM 736 C C . GLY A 1 98 ? -5.605 -1.402 -12.828 1.00 88.88 98 GLY A C 1
ATOM 737 O O . GLY A 1 98 ? -4.878 -1.689 -11.876 1.00 88.88 98 GLY A O 1
ATOM 738 N N . VAL A 1 99 ? -6.028 -0.153 -13.027 1.00 91.81 99 VAL A N 1
ATOM 739 C CA . VAL A 1 99 ? -5.597 1.006 -12.224 1.00 91.81 99 VAL A CA 1
ATOM 740 C C . VAL A 1 99 ? -5.858 0.821 -10.720 1.00 91.81 99 VAL A C 1
ATOM 742 O O . VAL A 1 99 ? -5.097 1.330 -9.894 1.00 91.81 99 VAL A O 1
ATOM 745 N N . GLN A 1 100 ? -6.896 0.065 -10.355 1.00 90.31 100 GLN A N 1
ATOM 746 C CA . GLN A 1 100 ? -7.303 -0.201 -8.975 1.00 90.31 100 GLN A CA 1
ATOM 747 C C . GLN A 1 100 ? -6.233 -0.930 -8.145 1.00 90.31 100 GLN A C 1
ATOM 749 O O . GLN A 1 100 ? -6.161 -0.713 -6.935 1.00 90.31 100 GLN A O 1
ATOM 754 N N . VAL A 1 101 ? -5.352 -1.720 -8.776 1.00 93.88 101 VAL A N 1
ATOM 755 C CA . VAL A 1 101 ? -4.281 -2.452 -8.074 1.00 93.88 101 VAL A CA 1
ATOM 756 C C . VAL A 1 101 ? -2.924 -1.742 -8.086 1.00 93.88 101 VAL A C 1
ATOM 758 O O . VAL A 1 101 ? -1.995 -2.217 -7.437 1.00 93.88 101 VAL A O 1
ATOM 761 N N . ARG A 1 102 ? -2.792 -0.553 -8.699 1.00 96.56 102 ARG A N 1
ATOM 762 C CA . ARG A 1 102 ? -1.528 0.221 -8.672 1.00 96.56 102 ARG A CA 1
ATOM 763 C C . ARG A 1 102 ? -1.010 0.447 -7.258 1.00 96.56 102 ARG A C 1
ATOM 765 O O . ARG A 1 102 ? 0.179 0.291 -7.003 1.00 96.56 102 ARG A O 1
ATOM 772 N N . LYS A 1 103 ? -1.913 0.790 -6.330 1.00 96.75 103 LYS A N 1
ATOM 773 C CA . LYS A 1 103 ? -1.569 0.994 -4.917 1.00 96.75 103 LYS A CA 1
ATOM 774 C C . LYS A 1 103 ? -0.962 -0.269 -4.311 1.00 96.75 103 LYS A C 1
ATOM 776 O O . LYS A 1 103 ? 0.002 -0.152 -3.569 1.00 96.75 103 LYS A O 1
ATOM 781 N N . LEU A 1 104 ? -1.516 -1.444 -4.618 1.00 97.00 104 LEU A N 1
ATOM 782 C CA . LEU A 1 104 ? -1.037 -2.724 -4.097 1.00 97.00 104 LEU A CA 1
ATOM 783 C C . LEU A 1 104 ? 0.400 -2.993 -4.549 1.00 97.00 104 LEU A C 1
ATOM 785 O O . LEU A 1 104 ? 1.256 -3.228 -3.705 1.00 97.00 104 LEU A O 1
ATOM 789 N N . PHE A 1 105 ? 0.663 -2.899 -5.855 1.00 97.88 105 PHE A N 1
ATOM 790 C CA . PHE A 1 105 ? 1.998 -3.133 -6.411 1.00 97.88 105 PHE A CA 1
ATOM 791 C C . PHE A 1 105 ? 3.006 -2.129 -5.856 1.00 97.88 105 PHE A C 1
ATOM 793 O O . PHE A 1 105 ? 4.059 -2.521 -5.369 1.00 97.88 105 PHE A O 1
ATOM 800 N N . LEU A 1 106 ? 2.664 -0.840 -5.850 1.00 98.38 106 LEU A N 1
ATOM 801 C CA . LEU A 1 106 ? 3.556 0.184 -5.313 1.00 98.38 106 LEU A CA 1
ATOM 802 C C . LEU A 1 106 ? 3.811 -0.015 -3.817 1.00 98.38 106 LEU A C 1
ATOM 804 O O . LEU A 1 106 ? 4.957 0.037 -3.398 1.00 98.38 106 LEU A O 1
ATOM 808 N N . SER A 1 107 ? 2.784 -0.337 -3.028 1.00 98.06 107 SER A N 1
ATOM 809 C CA . SER A 1 107 ? 2.939 -0.598 -1.588 1.00 98.06 107 SER A CA 1
ATOM 810 C C . SER A 1 107 ? 3.806 -1.829 -1.312 1.00 98.06 107 SER A C 1
ATOM 812 O O . SER A 1 107 ? 4.605 -1.801 -0.384 1.00 98.06 107 SER A O 1
ATOM 814 N N . TYR A 1 108 ? 3.685 -2.883 -2.126 1.00 97.94 108 TYR A N 1
ATOM 815 C CA . TYR A 1 108 ? 4.554 -4.057 -2.039 1.00 97.94 108 TYR A CA 1
ATOM 816 C C . TYR A 1 108 ? 6.022 -3.681 -2.274 1.00 97.94 108 TYR A C 1
ATOM 818 O O . TYR A 1 108 ? 6.875 -4.002 -1.451 1.00 97.94 108 TYR A O 1
ATOM 826 N N . TYR A 1 109 ? 6.314 -2.938 -3.346 1.00 98.19 109 TYR A N 1
ATOM 827 C CA . TYR A 1 109 ? 7.685 -2.507 -3.625 1.00 98.19 109 TYR A CA 1
ATOM 828 C C . TYR A 1 109 ? 8.206 -1.509 -2.589 1.00 98.19 109 TYR A C 1
ATOM 830 O O . TYR A 1 109 ? 9.382 -1.573 -2.250 1.00 98.19 109 TYR A O 1
ATOM 838 N N . PHE A 1 110 ? 7.358 -0.626 -2.045 1.00 98.25 110 PHE A N 1
ATOM 839 C CA . PHE A 1 110 ? 7.767 0.272 -0.960 1.00 98.25 110 PHE A CA 1
ATOM 840 C C . PHE A 1 110 ? 8.281 -0.532 0.232 1.00 98.25 110 PHE A C 1
ATOM 842 O O . PHE A 1 110 ? 9.369 -0.260 0.729 1.00 98.25 110 PHE A O 1
ATOM 849 N N . HIS A 1 111 ? 7.530 -1.559 0.624 1.00 97.75 111 HIS A N 1
ATOM 850 C CA . HIS A 1 111 ? 7.871 -2.420 1.744 1.00 97.75 111 HIS A CA 1
ATOM 851 C C . HIS A 1 111 ? 9.157 -3.222 1.498 1.00 97.75 111 HIS A C 1
ATOM 853 O O . HIS A 1 111 ? 10.117 -3.098 2.256 1.00 97.75 111 HIS A O 1
ATOM 859 N N . VAL A 1 112 ? 9.227 -3.978 0.395 1.00 96.56 112 VAL A N 1
ATOM 860 C CA . VAL A 1 112 ? 10.385 -4.842 0.095 1.00 96.56 112 VAL A CA 1
ATOM 861 C C . VAL A 1 112 ? 11.681 -4.035 -0.032 1.00 96.56 112 VAL A C 1
ATOM 863 O O . VAL A 1 112 ? 12.725 -4.461 0.464 1.00 96.56 112 VAL A O 1
ATOM 866 N N . LEU A 1 113 ? 11.627 -2.854 -0.658 1.00 96.88 113 LEU A N 1
ATOM 867 C CA . LEU A 1 113 ? 12.793 -1.979 -0.806 1.00 96.88 113 LEU A CA 1
ATOM 868 C C . LEU A 1 113 ? 13.171 -1.283 0.509 1.00 96.88 113 LEU A C 1
ATOM 870 O O . LEU A 1 113 ? 14.354 -1.039 0.743 1.00 96.88 113 LEU A O 1
ATOM 874 N N . ALA A 1 114 ? 12.201 -0.970 1.376 1.00 96.38 114 ALA A N 1
ATOM 875 C CA . ALA A 1 114 ? 12.480 -0.409 2.698 1.00 96.38 114 ALA A CA 1
ATOM 876 C C . ALA A 1 114 ? 13.172 -1.432 3.618 1.00 96.38 114 ALA A C 1
ATOM 878 O O . ALA A 1 114 ? 14.049 -1.050 4.398 1.00 96.38 114 ALA A O 1
ATOM 879 N N . GLU A 1 115 ? 12.839 -2.722 3.488 1.00 95.38 115 GLU A N 1
ATOM 880 C CA . GLU A 1 115 ? 13.539 -3.820 4.171 1.00 95.38 115 GLU A CA 1
ATOM 881 C C . GLU A 1 115 ? 14.948 -4.058 3.602 1.00 95.38 115 GLU A C 1
ATOM 883 O O . GLU A 1 115 ? 15.886 -4.331 4.353 1.00 95.38 115 GLU A O 1
ATOM 888 N N . HIS A 1 116 ? 15.130 -3.890 2.288 1.00 93.38 116 HIS A N 1
ATOM 889 C CA . HIS A 1 116 ? 16.393 -4.134 1.584 1.00 93.38 116 HIS A CA 1
ATOM 890 C C . HIS A 1 116 ? 17.016 -2.832 1.064 1.00 93.38 116 HIS A C 1
ATOM 892 O O . HIS A 1 116 ? 17.177 -2.629 -0.139 1.00 93.38 116 HIS A O 1
ATOM 898 N N . GLN A 1 117 ? 17.422 -1.951 1.983 1.00 87.44 117 GLN A N 1
ATOM 899 C CA . GLN A 1 117 ? 17.898 -0.597 1.653 1.00 87.44 117 GLN A CA 1
ATOM 900 C C . GLN A 1 117 ? 19.075 -0.554 0.664 1.00 87.44 117 GLN A C 1
ATOM 902 O O . GLN A 1 117 ? 19.199 0.413 -0.079 1.00 87.44 117 GLN A O 1
ATOM 907 N N . ALA A 1 118 ? 19.915 -1.594 0.608 1.00 86.38 118 ALA A N 1
ATOM 908 C CA . ALA A 1 118 ? 20.978 -1.691 -0.394 1.00 86.38 118 ALA A CA 1
ATOM 909 C C . ALA A 1 118 ? 20.422 -1.687 -1.831 1.00 86.38 118 ALA A C 1
ATOM 911 O O . ALA A 1 118 ? 20.943 -0.974 -2.680 1.00 86.38 118 ALA A O 1
ATOM 912 N N . ALA A 1 119 ? 19.324 -2.407 -2.085 1.00 85.06 119 ALA A N 1
ATOM 913 C CA . ALA A 1 119 ? 18.650 -2.390 -3.382 1.00 85.06 119 ALA A CA 1
ATOM 914 C C . ALA A 1 119 ? 17.966 -1.039 -3.652 1.00 85.06 119 ALA A C 1
ATOM 916 O O . ALA A 1 119 ? 17.897 -0.596 -4.794 1.00 85.06 119 ALA A O 1
ATOM 917 N N . ALA A 1 120 ? 17.501 -0.349 -2.604 1.00 85.81 120 ALA A N 1
ATOM 918 C CA . ALA A 1 120 ? 16.908 0.977 -2.748 1.00 85.81 120 ALA A CA 1
ATOM 919 C C . ALA A 1 120 ? 17.919 2.025 -3.247 1.00 85.81 120 ALA A C 1
ATOM 921 O O . ALA A 1 120 ? 17.548 2.901 -4.024 1.00 85.81 120 ALA A O 1
ATOM 922 N N . VAL A 1 121 ? 19.191 1.940 -2.846 1.00 87.88 121 VAL A N 1
ATOM 923 C CA . VAL A 1 121 ? 20.238 2.879 -3.298 1.00 87.88 121 VAL A CA 1
ATOM 924 C C . VAL A 1 121 ? 20.481 2.787 -4.812 1.00 87.88 121 VAL A C 1
ATOM 926 O O . VAL A 1 121 ? 20.746 3.806 -5.449 1.00 87.88 121 VAL A O 1
ATOM 929 N N . GLU A 1 122 ? 20.292 1.609 -5.408 1.00 92.38 122 GLU A N 1
ATOM 930 C CA . GLU A 1 122 ? 20.490 1.368 -6.846 1.00 92.38 122 GLU A CA 1
ATOM 931 C C . GLU A 1 122 ? 19.338 1.894 -7.727 1.00 92.38 122 GLU A C 1
ATOM 933 O O . GLU A 1 122 ? 19.470 1.968 -8.951 1.00 92.38 122 GLU A O 1
ATOM 938 N N . LEU A 1 123 ? 18.218 2.330 -7.132 1.00 93.62 123 LEU A N 1
ATOM 939 C CA . LEU A 1 123 ? 17.027 2.786 -7.863 1.00 93.62 123 LEU A CA 1
ATOM 940 C C . LEU A 1 123 ? 17.309 3.935 -8.841 1.00 93.62 123 LEU A C 1
ATOM 942 O O . LEU A 1 123 ? 16.693 4.001 -9.906 1.00 93.62 123 LEU A O 1
ATOM 946 N N . SER A 1 124 ? 18.239 4.832 -8.506 1.00 92.88 124 SER A N 1
ATOM 947 C CA . SER A 1 124 ? 18.639 5.921 -9.405 1.00 92.88 124 SER A CA 1
ATOM 948 C C . SER A 1 124 ? 19.259 5.381 -10.697 1.00 92.88 124 SER A C 1
ATOM 950 O O . SER A 1 124 ? 18.895 5.831 -11.781 1.00 92.88 124 SER A O 1
ATOM 952 N N . GLY A 1 125 ? 20.116 4.358 -10.600 1.00 93.31 125 GLY A N 1
ATOM 953 C CA . GLY A 1 125 ? 20.712 3.698 -11.764 1.00 93.31 125 GLY A CA 1
ATOM 954 C C . GLY A 1 125 ? 19.666 2.970 -12.610 1.00 93.31 125 GLY A C 1
ATOM 955 O O . GLY A 1 125 ? 19.656 3.099 -13.835 1.00 93.31 125 GLY A O 1
ATOM 956 N N . THR A 1 126 ? 18.716 2.288 -11.962 1.00 94.44 126 THR A N 1
ATOM 957 C CA . THR A 1 126 ? 17.557 1.676 -12.633 1.00 94.44 126 THR A CA 1
ATOM 958 C C . THR A 1 126 ? 16.742 2.710 -13.416 1.00 94.44 126 THR A C 1
ATOM 960 O O . THR A 1 126 ? 16.362 2.479 -14.569 1.00 94.44 126 THR A O 1
ATOM 963 N N . HIS A 1 127 ? 16.497 3.883 -12.825 1.00 96.69 127 HIS A N 1
ATOM 964 C CA . HIS A 1 127 ? 15.770 4.968 -13.482 1.00 96.69 127 HIS A CA 1
ATOM 965 C C . HIS A 1 127 ? 16.537 5.554 -14.674 1.00 96.69 127 HIS A C 1
ATOM 967 O O . HIS A 1 127 ? 15.955 5.749 -15.744 1.00 96.69 127 HIS A O 1
ATOM 973 N N . GLU A 1 128 ? 17.837 5.797 -14.523 1.00 96.00 128 GLU A N 1
ATOM 974 C CA . GLU A 1 128 ? 18.697 6.291 -15.601 1.00 96.00 128 GLU A CA 1
ATOM 975 C C . GLU A 1 128 ? 18.746 5.316 -16.783 1.00 96.00 128 GLU A C 1
ATOM 977 O O . GLU A 1 128 ? 18.558 5.731 -17.931 1.00 96.00 128 GLU A O 1
ATOM 982 N N . GLY A 1 129 ? 18.910 4.017 -16.510 1.00 96.06 129 GLY A N 1
ATOM 983 C CA . GLY A 1 129 ? 18.893 2.966 -17.528 1.00 96.06 129 GLY A CA 1
ATOM 984 C C . GLY A 1 129 ? 17.574 2.928 -18.303 1.00 96.06 129 GLY A C 1
ATOM 985 O O . GLY A 1 129 ? 17.574 2.874 -19.535 1.00 96.06 129 GLY A O 1
ATOM 986 N N . PHE A 1 130 ? 16.442 3.063 -17.606 1.00 96.12 130 PHE A N 1
ATOM 987 C CA . PHE A 1 130 ? 15.130 3.162 -18.246 1.00 96.12 130 PHE A CA 1
ATOM 988 C C . PHE A 1 130 ? 15.022 4.381 -19.174 1.00 96.12 130 PHE A C 1
ATOM 990 O O . PHE A 1 130 ? 14.549 4.266 -20.308 1.00 96.12 130 PHE A O 1
ATOM 997 N N . VAL A 1 131 ? 15.472 5.557 -18.723 1.00 95.25 131 VAL A N 1
ATOM 998 C CA . VAL A 1 131 ? 15.435 6.789 -19.530 1.00 95.25 131 VAL A CA 1
ATOM 999 C C . VAL A 1 131 ? 16.292 6.648 -20.789 1.00 95.25 131 VAL A C 1
ATOM 1001 O O . VAL A 1 131 ? 15.841 7.015 -21.878 1.00 95.25 131 VAL A O 1
ATOM 1004 N N . GLN A 1 132 ? 17.494 6.082 -20.665 1.00 95.38 132 GLN A N 1
ATOM 1005 C CA . GLN A 1 132 ? 18.380 5.819 -21.801 1.00 95.38 132 GLN A CA 1
ATOM 1006 C C . GLN A 1 132 ? 17.755 4.821 -22.784 1.00 95.38 132 GLN A C 1
ATOM 1008 O O . GLN A 1 132 ? 17.735 5.073 -23.991 1.00 95.38 132 GLN A O 1
ATOM 1013 N N . GLY A 1 133 ? 17.175 3.729 -22.277 1.00 94.69 133 GLY A N 1
ATOM 1014 C CA . GLY A 1 133 ? 16.480 2.734 -23.091 1.00 94.69 133 GLY A CA 1
ATOM 1015 C C . GLY A 1 133 ? 15.291 3.326 -23.852 1.00 94.69 133 GLY A C 1
ATOM 1016 O O . GLY A 1 133 ? 15.115 3.057 -25.043 1.00 94.69 133 GLY A O 1
ATOM 1017 N N . LEU A 1 134 ? 14.504 4.189 -23.206 1.00 93.31 134 LEU A N 1
ATOM 1018 C CA . LEU A 1 134 ? 13.392 4.882 -23.853 1.00 93.31 134 LEU A CA 1
ATOM 1019 C C . LEU A 1 134 ? 13.881 5.845 -24.946 1.00 93.31 134 LEU A C 1
ATOM 1021 O O . LEU A 1 134 ? 13.313 5.870 -26.039 1.00 93.31 134 LEU A O 1
ATOM 1025 N N . ALA A 1 135 ? 14.948 6.603 -24.684 1.00 93.25 135 ALA A N 1
ATOM 1026 C CA . ALA A 1 135 ? 15.542 7.506 -25.668 1.00 93.25 135 ALA A CA 1
ATOM 1027 C C . ALA A 1 135 ? 16.066 6.746 -26.899 1.00 93.25 135 ALA A C 1
ATOM 1029 O O . ALA A 1 135 ? 15.784 7.145 -28.031 1.00 93.25 135 ALA A O 1
ATOM 1030 N N . ALA A 1 136 ? 16.751 5.617 -26.690 1.00 94.62 136 ALA A N 1
ATOM 1031 C CA . ALA A 1 136 ? 17.230 4.751 -27.766 1.00 94.62 136 ALA A CA 1
ATOM 1032 C C . ALA A 1 136 ? 16.071 4.195 -28.611 1.00 94.62 136 ALA A C 1
ATOM 1034 O O . ALA A 1 136 ? 16.128 4.214 -29.841 1.00 94.62 136 ALA A O 1
ATOM 1035 N N . GLN A 1 137 ? 14.981 3.767 -27.968 1.00 93.19 137 GLN A N 1
ATOM 1036 C CA . GLN A 1 137 ? 13.775 3.305 -28.657 1.00 93.19 137 GLN A CA 1
ATOM 1037 C C . GLN A 1 137 ? 13.098 4.408 -29.483 1.00 93.19 137 GLN A C 1
ATOM 1039 O O . GLN A 1 137 ? 12.669 4.153 -30.610 1.00 93.19 137 GLN A O 1
ATOM 1044 N N . CYS A 1 138 ? 12.998 5.625 -28.946 1.00 93.00 138 CYS A N 1
ATOM 1045 C CA . CYS A 1 138 ? 12.477 6.784 -29.671 1.00 93.00 138 CYS A CA 1
ATOM 1046 C C . CYS A 1 138 ? 13.326 7.095 -30.910 1.00 93.00 138 CYS A C 1
ATOM 1048 O O . CYS A 1 138 ? 12.774 7.255 -31.999 1.00 93.00 138 CYS A O 1
ATOM 1050 N N . ALA A 1 139 ? 14.654 7.113 -30.764 1.00 93.75 139 ALA A N 1
ATOM 1051 C CA . ALA A 1 139 ? 15.578 7.359 -31.867 1.00 93.75 139 ALA A CA 1
ATOM 1052 C C . ALA A 1 139 ? 15.470 6.280 -32.957 1.00 93.75 139 ALA A C 1
ATOM 1054 O O . ALA A 1 139 ? 15.303 6.610 -34.129 1.00 93.75 139 ALA A O 1
ATOM 1055 N N . ALA A 1 140 ? 15.477 4.999 -32.572 1.00 95.31 140 ALA A N 1
ATOM 1056 C CA . ALA A 1 140 ? 15.368 3.876 -33.505 1.00 95.31 140 ALA A CA 1
ATOM 1057 C C . ALA A 1 140 ? 14.050 3.882 -34.297 1.00 95.31 140 ALA A C 1
ATOM 1059 O O . ALA A 1 140 ? 14.027 3.511 -35.468 1.00 95.31 140 ALA A O 1
ATOM 1060 N N . ARG A 1 141 ? 12.951 4.320 -33.670 1.00 95.44 141 ARG A N 1
ATOM 1061 C CA . ARG A 1 141 ? 11.627 4.414 -34.306 1.00 95.44 141 ARG A CA 1
ATOM 1062 C C . ARG A 1 141 ? 11.373 5.761 -34.990 1.00 95.44 141 ARG A C 1
ATOM 1064 O O . ARG A 1 141 ? 10.315 5.922 -35.586 1.00 95.44 141 ARG A O 1
ATOM 1071 N N . GLN A 1 142 ? 12.303 6.715 -34.896 1.00 94.00 142 GLN A N 1
ATOM 1072 C CA . GLN A 1 142 ? 12.145 8.093 -35.381 1.00 94.00 142 GLN A CA 1
ATOM 1073 C C . GLN A 1 142 ? 10.897 8.794 -34.808 1.00 94.00 142 GLN A C 1
ATOM 1075 O O . GLN A 1 142 ? 10.222 9.565 -35.488 1.00 94.00 142 GLN A O 1
ATOM 1080 N N . VAL A 1 143 ? 10.582 8.529 -33.535 1.00 92.38 143 VAL A N 1
ATOM 1081 C CA . VAL A 1 143 ? 9.423 9.106 -32.834 1.00 92.38 143 VAL A CA 1
ATOM 1082 C C . VAL A 1 143 ? 9.894 10.074 -31.753 1.00 92.38 143 VAL A C 1
ATOM 1084 O O . VAL A 1 143 ? 10.838 9.796 -31.014 1.00 92.38 143 VAL A O 1
ATOM 1087 N N . ALA A 1 144 ? 9.208 11.211 -31.629 1.00 86.62 144 ALA A N 1
ATOM 1088 C CA . ALA A 1 144 ? 9.480 12.178 -30.573 1.00 86.62 144 ALA A CA 1
ATOM 1089 C C . ALA A 1 144 ? 9.160 11.604 -29.173 1.00 86.62 144 ALA A C 1
ATOM 1091 O O . ALA A 1 144 ? 8.206 10.835 -29.026 1.00 86.62 144 ALA A O 1
ATOM 1092 N N . PRO A 1 145 ? 9.891 12.010 -28.117 1.00 80.62 145 PRO A N 1
ATOM 1093 C CA . PRO A 1 145 ? 9.593 11.583 -26.754 1.00 80.62 145 PRO A CA 1
ATOM 1094 C C . PRO A 1 145 ? 8.173 11.971 -26.327 1.00 80.62 145 PRO A C 1
ATOM 1096 O O . PRO A 1 145 ? 7.694 13.070 -26.628 1.00 80.62 145 PRO A O 1
ATOM 1099 N N . ALA A 1 146 ? 7.509 11.088 -25.577 1.00 75.56 146 ALA A N 1
ATOM 1100 C CA . ALA A 1 146 ? 6.173 11.344 -25.053 1.00 75.56 146 ALA A CA 1
ATOM 1101 C C . ALA A 1 146 ? 6.174 12.551 -24.096 1.00 75.56 146 ALA A C 1
ATOM 1103 O O . ALA A 1 146 ? 6.899 12.573 -23.104 1.00 75.56 146 ALA A O 1
ATOM 1104 N N . ARG A 1 147 ? 5.325 13.549 -24.380 1.00 84.50 147 ARG A N 1
ATOM 1105 C CA . ARG A 1 147 ? 5.188 14.782 -23.573 1.00 84.50 147 ARG A CA 1
ATOM 1106 C C . ARG A 1 147 ? 3.978 14.785 -22.640 1.00 84.50 147 ARG A C 1
ATOM 1108 O O . ARG A 1 147 ? 3.827 15.691 -21.825 1.00 84.50 147 ARG A O 1
ATOM 1115 N N . SER A 1 148 ? 3.083 13.809 -22.787 1.00 93.94 148 SER A N 1
ATOM 1116 C CA . SER A 1 148 ? 1.869 13.736 -21.973 1.00 93.94 148 SER A CA 1
ATOM 1117 C C . SER A 1 148 ? 2.225 13.430 -20.520 1.00 93.94 148 SER A C 1
ATOM 1119 O O . SER A 1 148 ? 3.035 12.545 -20.255 1.00 93.94 148 SER A O 1
ATOM 1121 N N . MET A 1 149 ? 1.601 14.145 -19.584 1.00 96.31 149 MET A N 1
ATOM 1122 C CA . MET A 1 149 ? 1.808 13.993 -18.144 1.00 96.31 149 MET A CA 1
ATOM 1123 C C . MET A 1 149 ? 0.516 13.498 -17.494 1.00 96.31 149 MET A C 1
ATOM 1125 O O . MET A 1 149 ? -0.532 14.123 -17.668 1.00 96.31 149 MET A O 1
ATOM 1129 N N . LYS A 1 150 ? 0.590 12.439 -16.685 1.00 96.75 150 LYS A N 1
ATOM 1130 C CA . LYS A 1 150 ? -0.540 11.886 -15.925 1.00 96.75 150 LYS A CA 1
ATOM 1131 C C . LYS A 1 150 ? -0.292 12.025 -14.417 1.00 96.75 150 LYS A C 1
ATOM 1133 O O . LYS A 1 150 ? 0.850 12.018 -13.956 1.00 96.75 150 LYS A O 1
ATOM 1138 N N . ARG A 1 151 ? -1.369 12.179 -13.641 1.00 96.38 151 ARG A N 1
ATOM 1139 C CA . ARG A 1 151 ? -1.318 12.194 -12.170 1.00 96.38 151 ARG A CA 1
ATOM 1140 C C . ARG A 1 151 ? -1.409 10.764 -11.643 1.00 96.38 151 ARG A C 1
ATOM 1142 O O . ARG A 1 151 ? -2.292 10.016 -12.054 1.00 96.38 151 ARG A O 1
ATOM 1149 N N . LEU A 1 152 ? -0.536 10.428 -10.704 1.00 97.44 152 LEU A N 1
ATOM 1150 C CA . LEU A 1 152 ? -0.661 9.280 -9.817 1.00 97.44 152 LEU A CA 1
ATOM 1151 C C . LEU A 1 152 ? -1.006 9.819 -8.433 1.00 97.44 152 LEU A C 1
ATOM 1153 O O . LEU A 1 152 ? -0.302 10.682 -7.920 1.00 97.44 152 LEU A O 1
ATOM 1157 N N . SER A 1 153 ? -2.102 9.351 -7.853 1.00 96.12 153 SER A N 1
ATOM 1158 C CA . SER A 1 153 ? -2.504 9.697 -6.492 1.00 96.12 153 SER A CA 1
ATOM 1159 C C . SER A 1 153 ? -3.031 8.443 -5.821 1.00 96.12 153 SER A C 1
ATOM 1161 O O . SER A 1 153 ? -3.751 7.653 -6.439 1.00 96.12 153 SER A O 1
ATOM 1163 N N . MET A 1 154 ? -2.639 8.244 -4.570 1.00 96.31 154 MET A N 1
ATOM 1164 C CA . MET A 1 154 ? -3.162 7.178 -3.736 1.00 96.31 154 MET A CA 1
ATOM 1165 C C . MET A 1 154 ? -3.204 7.599 -2.277 1.00 96.31 154 MET A C 1
ATOM 1167 O O . MET A 1 154 ? -2.363 8.353 -1.795 1.00 96.31 154 MET A O 1
ATOM 1171 N N . LYS A 1 155 ? -4.183 7.044 -1.567 1.00 94.50 155 LYS A N 1
ATOM 1172 C CA . LYS A 1 155 ? -4.279 7.114 -0.114 1.00 94.50 155 LYS A CA 1
ATOM 1173 C C . LYS A 1 155 ? -3.774 5.810 0.490 1.00 94.50 155 LYS A C 1
ATOM 1175 O O . LYS A 1 155 ? -4.272 4.735 0.138 1.00 94.50 155 LYS A O 1
ATOM 1180 N N . VAL A 1 156 ? -2.805 5.913 1.388 1.00 95.31 156 VAL A N 1
ATOM 1181 C CA . VAL A 1 156 ? -2.127 4.779 2.023 1.00 95.31 156 VAL A CA 1
ATOM 1182 C C . VAL A 1 156 ? -2.254 4.839 3.542 1.00 95.31 156 VAL A C 1
ATOM 1184 O O . VAL A 1 156 ? -2.569 5.883 4.110 1.00 95.31 156 VAL A O 1
ATOM 1187 N N . ASN A 1 157 ? -2.057 3.701 4.204 1.00 92.44 157 ASN A N 1
ATOM 1188 C CA . ASN A 1 157 ? -2.005 3.656 5.663 1.00 92.44 157 ASN A CA 1
ATOM 1189 C C . ASN A 1 157 ? -0.641 4.164 6.176 1.00 92.44 157 ASN A C 1
ATOM 1191 O O . ASN A 1 157 ? 0.289 4.375 5.398 1.00 92.44 157 ASN A O 1
ATOM 1195 N N . SER A 1 158 ? -0.518 4.331 7.493 1.00 91.12 158 SER A N 1
ATOM 1196 C CA . SER A 1 158 ? 0.702 4.836 8.132 1.00 91.12 158 SER A CA 1
ATOM 1197 C C . SER A 1 158 ? 1.936 3.957 7.919 1.00 91.12 158 SER A C 1
ATOM 1199 O O . SER A 1 158 ? 3.039 4.484 7.901 1.00 91.12 158 SER A O 1
ATOM 1201 N N . TYR A 1 159 ? 1.768 2.641 7.760 1.00 93.50 159 TYR A N 1
ATOM 1202 C CA . TYR A 1 159 ? 2.886 1.716 7.551 1.00 93.50 159 TYR A CA 1
ATOM 1203 C C . TYR A 1 159 ? 3.501 1.911 6.164 1.00 93.50 159 TYR A C 1
ATOM 1205 O O . TYR A 1 159 ? 4.691 2.159 6.046 1.00 93.50 159 TYR A O 1
ATOM 1213 N N . VAL A 1 160 ? 2.662 1.931 5.126 1.00 96.75 160 VAL A N 1
ATOM 1214 C CA . VAL A 1 160 ? 3.102 2.178 3.745 1.00 96.75 160 VAL A CA 1
ATOM 1215 C C . VAL A 1 160 ? 3.702 3.580 3.592 1.00 96.75 160 VAL A C 1
ATOM 1217 O O . VAL A 1 160 ? 4.669 3.759 2.858 1.00 96.75 160 VAL A O 1
ATOM 1220 N N . ALA A 1 161 ? 3.146 4.582 4.281 1.00 96.69 161 ALA A N 1
ATOM 1221 C CA . ALA A 1 161 ? 3.725 5.924 4.292 1.00 96.69 161 ALA A CA 1
ATOM 1222 C C . ALA A 1 161 ? 5.110 5.950 4.961 1.00 96.69 161 ALA A C 1
ATOM 1224 O O . ALA A 1 161 ? 6.015 6.594 4.442 1.00 96.69 161 ALA A O 1
ATOM 1225 N N . ALA A 1 162 ? 5.293 5.218 6.065 1.00 96.62 162 ALA A N 1
ATOM 1226 C CA . ALA A 1 162 ? 6.587 5.110 6.730 1.00 96.62 162 ALA A CA 1
ATOM 1227 C C . ALA A 1 162 ? 7.637 4.427 5.838 1.00 96.62 162 ALA A C 1
ATOM 1229 O O . ALA A 1 162 ? 8.757 4.927 5.748 1.00 96.62 162 ALA A O 1
ATOM 1230 N N . ASP A 1 163 ? 7.271 3.350 5.134 1.00 98.00 163 ASP A N 1
ATOM 1231 C CA . ASP A 1 163 ? 8.155 2.692 4.161 1.00 98.00 163 ASP A CA 1
ATOM 1232 C C . ASP A 1 163 ? 8.554 3.665 3.039 1.00 98.00 163 ASP A C 1
ATOM 1234 O O . ASP A 1 163 ? 9.729 3.789 2.691 1.00 98.00 163 ASP A O 1
ATOM 1238 N N . PHE A 1 164 ? 7.593 4.439 2.525 1.00 98.06 164 PHE A N 1
ATOM 1239 C CA . PHE A 1 164 ? 7.858 5.472 1.524 1.00 98.06 164 PHE A CA 1
ATOM 1240 C C . PHE A 1 164 ? 8.812 6.568 2.038 1.00 98.06 164 PHE A C 1
ATOM 1242 O O . PHE A 1 164 ? 9.746 6.957 1.335 1.00 98.06 164 PHE A O 1
ATOM 1249 N N . ASP A 1 165 ? 8.638 7.025 3.281 1.00 97.50 165 ASP A N 1
ATOM 1250 C CA . ASP A 1 165 ? 9.514 8.015 3.919 1.00 97.50 165 ASP A CA 1
ATOM 1251 C C . ASP A 1 165 ? 10.936 7.486 4.153 1.00 97.50 165 ASP A C 1
ATOM 1253 O O . ASP A 1 165 ? 11.908 8.241 4.041 1.00 97.50 165 ASP A O 1
ATOM 1257 N N . VAL A 1 166 ? 11.086 6.197 4.480 1.00 97.75 166 VAL A N 1
ATOM 1258 C CA . VAL A 1 166 ? 12.399 5.538 4.568 1.00 97.75 166 VAL A CA 1
ATOM 1259 C C . VAL A 1 166 ? 13.091 5.593 3.211 1.00 97.75 166 VAL A C 1
ATOM 1261 O O . VAL A 1 166 ? 14.240 6.034 3.128 1.00 97.75 166 VAL A O 1
ATOM 1264 N N . LEU A 1 167 ? 12.383 5.231 2.142 1.00 98.06 167 LEU A N 1
ATOM 1265 C CA . LEU A 1 167 ? 12.932 5.251 0.789 1.00 98.06 167 LEU A CA 1
ATOM 1266 C C . LEU A 1 167 ? 13.333 6.658 0.339 1.00 98.06 167 LEU A C 1
ATOM 1268 O O . LEU A 1 167 ? 14.415 6.823 -0.225 1.00 98.06 167 LEU A O 1
ATOM 1272 N N . LEU A 1 168 ? 12.539 7.690 0.641 1.00 97.62 168 LEU A N 1
ATOM 1273 C CA . LEU A 1 168 ? 12.912 9.085 0.367 1.00 97.62 168 LEU A CA 1
ATOM 1274 C C . LEU A 1 168 ? 14.238 9.469 1.038 1.00 97.62 168 LEU A C 1
ATOM 1276 O O . LEU A 1 168 ? 15.094 10.098 0.417 1.00 97.62 168 LEU A O 1
ATOM 1280 N N . LYS A 1 169 ? 14.434 9.069 2.299 1.00 96.50 169 LYS A N 1
ATOM 1281 C CA . LYS A 1 169 ? 15.648 9.390 3.065 1.00 96.50 169 LYS A CA 1
ATOM 1282 C C . LYS A 1 169 ? 16.877 8.647 2.548 1.00 96.50 169 LYS A C 1
ATOM 1284 O O . LYS A 1 169 ? 17.938 9.256 2.426 1.00 96.50 169 LYS A O 1
ATOM 1289 N N . VAL A 1 170 ? 16.735 7.353 2.259 1.00 96.38 170 VAL A N 1
ATOM 1290 C CA . VAL A 1 170 ? 17.842 6.496 1.804 1.00 96.38 170 VAL A CA 1
ATOM 1291 C C . VAL A 1 170 ? 18.289 6.892 0.398 1.00 96.38 170 VAL A C 1
ATOM 1293 O O . VAL A 1 170 ? 19.479 7.084 0.165 1.00 96.38 170 VAL A O 1
ATOM 1296 N N . THR A 1 171 ? 17.341 7.075 -0.521 1.00 95.81 171 THR A N 1
ATOM 1297 C CA . THR A 1 171 ? 17.642 7.396 -1.927 1.00 95.81 171 THR A CA 1
ATOM 1298 C C . THR A 1 171 ? 17.984 8.864 -2.154 1.00 95.81 171 THR A C 1
ATOM 1300 O O . THR A 1 171 ? 18.635 9.197 -3.140 1.00 95.81 171 THR A O 1
ATOM 1303 N N . ARG A 1 172 ? 17.536 9.757 -1.257 1.00 95.88 17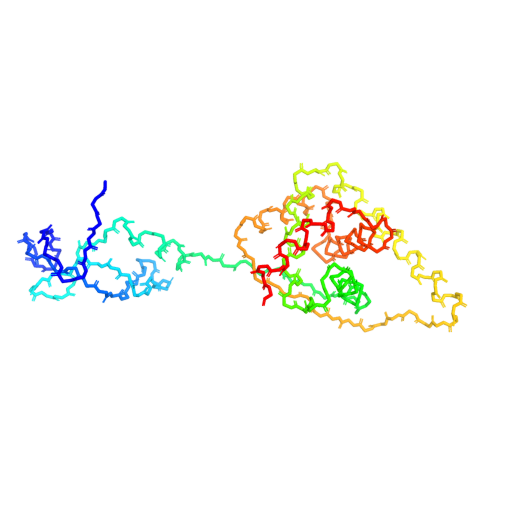2 ARG A N 1
ATOM 1304 C CA . ARG A 1 172 ? 17.599 11.222 -1.411 1.00 95.88 172 ARG A CA 1
ATOM 1305 C C . ARG A 1 172 ? 16.907 11.742 -2.680 1.00 95.88 172 ARG A C 1
ATOM 1307 O O . ARG A 1 172 ? 17.173 12.864 -3.108 1.00 95.88 172 ARG A O 1
ATOM 1314 N N . LEU A 1 173 ? 16.021 10.946 -3.276 1.00 96.31 173 LEU A N 1
ATOM 1315 C CA . LEU A 1 173 ? 15.231 11.340 -4.437 1.00 96.31 173 LEU A CA 1
ATOM 1316 C C . LEU A 1 173 ? 14.048 12.219 -4.027 1.00 96.31 173 LEU A C 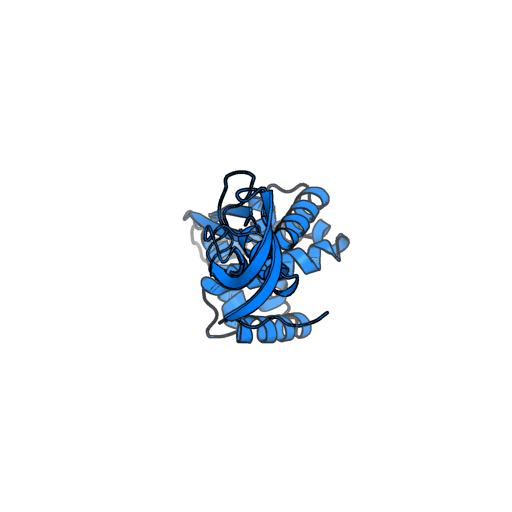1
ATOM 1318 O O . LEU A 1 173 ? 13.535 12.149 -2.909 1.00 96.31 173 LEU A O 1
ATOM 1322 N N . SER A 1 174 ? 13.563 13.022 -4.975 1.00 97.12 174 SER A N 1
ATOM 1323 C CA . SER A 1 174 ? 12.250 13.644 -4.829 1.00 97.12 174 SER A CA 1
ATOM 1324 C C . SER A 1 174 ? 11.161 12.564 -4.823 1.00 97.12 174 SER A C 1
ATOM 1326 O O . SER A 1 174 ? 11.322 11.510 -5.435 1.00 97.12 174 SER A O 1
ATOM 1328 N N . GLN A 1 175 ? 10.000 12.837 -4.224 1.00 97.62 175 GLN A N 1
ATOM 1329 C CA . GLN A 1 175 ? 8.842 11.930 -4.282 1.00 97.62 175 GLN A CA 1
ATOM 1330 C C . GLN A 1 175 ? 8.466 11.527 -5.713 1.00 97.62 175 GLN A C 1
ATOM 1332 O O . GLN A 1 175 ? 8.103 10.380 -5.963 1.00 97.62 175 GLN A O 1
ATOM 1337 N N . THR A 1 176 ? 8.571 12.456 -6.665 1.00 97.56 176 THR A N 1
ATOM 1338 C CA . THR A 1 176 ? 8.249 12.165 -8.065 1.00 97.56 176 THR A CA 1
ATOM 1339 C C . THR A 1 176 ? 9.296 11.253 -8.701 1.00 97.56 176 THR A C 1
ATOM 1341 O O . THR A 1 176 ? 8.925 10.341 -9.437 1.00 97.56 176 THR A O 1
ATOM 1344 N N . ASP A 1 177 ? 10.582 11.470 -8.426 1.00 97.56 177 ASP A N 1
ATOM 1345 C CA . ASP A 1 177 ? 11.655 10.654 -9.003 1.00 97.56 177 ASP A CA 1
ATOM 1346 C C . ASP A 1 177 ? 11.755 9.283 -8.336 1.00 97.56 177 ASP A C 1
ATOM 1348 O O . ASP A 1 177 ? 11.948 8.294 -9.034 1.00 97.56 177 ASP A O 1
ATOM 1352 N N . LEU A 1 178 ? 11.477 9.187 -7.034 1.00 98.25 178 LEU A N 1
ATOM 1353 C CA . LEU A 1 178 ? 11.348 7.909 -6.340 1.00 98.25 178 LEU A CA 1
ATOM 1354 C C . LEU A 1 178 ? 10.232 7.053 -6.953 1.00 98.25 178 LEU A C 1
ATOM 1356 O O . LEU A 1 178 ? 10.440 5.881 -7.252 1.00 98.25 178 LEU A O 1
ATOM 1360 N N . LEU A 1 179 ? 9.054 7.636 -7.205 1.00 98.50 179 LEU A N 1
ATOM 1361 C CA . LEU A 1 179 ? 7.954 6.916 -7.854 1.00 98.50 179 LEU A CA 1
ATOM 1362 C C . LEU A 1 179 ? 8.314 6.462 -9.274 1.00 98.50 179 LEU A C 1
ATOM 1364 O O . LEU A 1 179 ? 7.955 5.351 -9.656 1.00 98.50 179 LEU A O 1
ATOM 1368 N N . LYS A 1 180 ? 9.030 7.284 -10.055 1.00 98.31 180 LYS A N 1
ATOM 1369 C CA . LYS A 1 180 ? 9.534 6.877 -11.378 1.00 98.31 180 LYS A CA 1
ATOM 1370 C C . LYS A 1 180 ? 10.494 5.697 -11.260 1.00 98.31 180 LYS A C 1
ATOM 1372 O O . LYS A 1 180 ? 10.303 4.708 -11.956 1.00 98.31 180 LYS A O 1
ATOM 1377 N N . ALA A 1 181 ? 11.474 5.790 -10.366 1.00 98.31 181 ALA A N 1
ATOM 1378 C CA . ALA A 1 181 ? 12.488 4.764 -10.176 1.00 98.31 181 ALA A CA 1
ATOM 1379 C C . ALA A 1 181 ? 11.886 3.430 -9.717 1.00 98.31 181 ALA A C 1
ATOM 1381 O O . ALA A 1 181 ? 12.223 2.383 -10.259 1.00 98.31 181 ALA A O 1
ATOM 1382 N N . ILE A 1 182 ? 10.916 3.465 -8.800 1.00 98.44 182 ILE A N 1
ATOM 1383 C CA . ILE A 1 182 ? 10.194 2.266 -8.358 1.00 98.44 182 ILE A CA 1
ATOM 1384 C C . ILE A 1 182 ? 9.369 1.664 -9.500 1.00 98.44 182 ILE A C 1
ATOM 1386 O O . ILE A 1 182 ? 9.347 0.449 -9.657 1.00 98.44 182 ILE A O 1
ATOM 1390 N N . ILE A 1 183 ? 8.724 2.478 -10.342 1.00 98.56 183 ILE A N 1
ATOM 1391 C CA . ILE A 1 183 ? 8.032 1.975 -11.541 1.00 98.56 183 ILE A CA 1
ATOM 1392 C C . ILE A 1 183 ? 9.017 1.298 -12.508 1.00 98.56 183 ILE A C 1
ATOM 1394 O O . ILE A 1 183 ? 8.689 0.256 -13.075 1.00 98.56 183 ILE A O 1
ATOM 1398 N N . CYS A 1 184 ? 10.216 1.857 -12.685 1.00 98.25 184 CYS A N 1
ATOM 1399 C CA . CYS A 1 184 ? 11.272 1.234 -13.483 1.00 98.25 184 CYS A CA 1
ATOM 1400 C C . CYS A 1 184 ? 11.729 -0.096 -12.868 1.00 98.25 184 CYS A C 1
ATOM 1402 O O . CYS A 1 184 ? 11.852 -1.078 -13.591 1.00 98.25 184 CYS A O 1
ATOM 1404 N N . GLN A 1 185 ? 11.882 -0.165 -11.543 1.00 98.00 185 GLN A N 1
ATOM 1405 C CA . GLN A 1 185 ? 12.213 -1.408 -10.844 1.00 98.00 185 GLN A CA 1
ATOM 1406 C C . GLN A 1 185 ? 11.128 -2.477 -11.040 1.00 98.00 185 GLN A C 1
ATOM 1408 O O . GLN A 1 185 ? 11.431 -3.608 -11.407 1.00 98.00 185 GLN A O 1
ATOM 1413 N N . ILE A 1 186 ? 9.851 -2.101 -10.902 1.00 98.25 186 ILE A N 1
ATOM 1414 C CA . ILE A 1 186 ? 8.704 -2.977 -11.188 1.00 98.25 186 ILE A CA 1
ATOM 1415 C C . ILE A 1 186 ? 8.781 -3.523 -12.620 1.00 98.25 186 ILE A C 1
ATOM 1417 O O . ILE A 1 186 ? 8.537 -4.704 -12.860 1.00 98.25 186 ILE A O 1
ATOM 1421 N N . GLN A 1 187 ? 9.110 -2.673 -13.591 1.00 97.75 187 GLN A N 1
ATOM 1422 C CA . GLN A 1 187 ? 9.233 -3.085 -14.984 1.00 97.75 187 GLN A CA 1
ATOM 1423 C C . GLN A 1 187 ? 10.407 -4.042 -15.207 1.00 97.75 187 GLN A C 1
ATOM 1425 O O . GLN A 1 187 ? 10.220 -5.062 -15.872 1.00 97.75 187 GLN A O 1
ATOM 1430 N N . GLN A 1 188 ? 11.575 -3.760 -14.635 1.00 96.69 188 GLN A N 1
ATOM 1431 C CA . GLN A 1 188 ? 12.722 -4.661 -14.702 1.00 96.69 188 GLN A CA 1
ATOM 1432 C C . GLN A 1 188 ? 12.380 -6.029 -14.113 1.00 96.69 188 GLN A C 1
ATOM 1434 O O . GLN A 1 188 ? 12.579 -7.050 -14.765 1.00 96.69 188 GLN A O 1
ATOM 1439 N N . ASP A 1 189 ? 11.801 -6.072 -12.917 1.00 97.31 189 ASP A N 1
ATOM 1440 C CA . ASP A 1 189 ? 11.526 -7.331 -12.226 1.00 97.31 189 ASP A CA 1
ATOM 1441 C C . ASP A 1 189 ? 10.429 -8.155 -12.909 1.00 97.31 189 ASP A C 1
ATOM 1443 O O . ASP A 1 189 ? 10.534 -9.380 -12.988 1.00 97.31 189 ASP A O 1
ATOM 1447 N N . LEU A 1 190 ? 9.384 -7.512 -13.440 1.00 97.44 190 LEU A N 1
ATOM 1448 C CA . LEU A 1 190 ? 8.208 -8.216 -13.962 1.00 97.44 190 LEU A CA 1
ATOM 1449 C C . LEU A 1 190 ? 8.235 -8.444 -15.474 1.00 97.44 190 LEU A C 1
ATOM 1451 O O . LEU A 1 190 ? 7.738 -9.472 -15.938 1.00 97.44 190 LEU A O 1
ATOM 1455 N N . LEU A 1 191 ? 8.795 -7.512 -16.250 1.00 96.69 191 LEU A N 1
ATOM 1456 C CA . LEU A 1 191 ? 8.788 -7.582 -17.714 1.00 96.69 191 LEU A CA 1
ATOM 1457 C C . LEU A 1 191 ? 10.128 -8.041 -18.289 1.00 96.69 191 LEU A C 1
ATOM 1459 O O . LEU A 1 191 ? 10.124 -8.862 -19.210 1.00 96.69 191 LEU A O 1
ATOM 1463 N N . GLU A 1 192 ? 11.247 -7.537 -17.760 1.00 95.12 192 GLU A N 1
ATOM 1464 C CA . GLU A 1 192 ? 12.586 -7.846 -18.283 1.00 95.12 192 GLU A CA 1
ATOM 1465 C C . GLU A 1 192 ? 13.131 -9.151 -17.693 1.00 95.12 192 GLU A C 1
ATOM 1467 O O . GLU A 1 192 ? 13.289 -10.138 -18.410 1.00 95.12 192 GLU A O 1
ATOM 1472 N N . HIS A 1 193 ? 13.349 -9.187 -16.379 1.00 94.94 193 HIS A N 1
ATOM 1473 C CA . HIS A 1 193 ? 13.891 -10.344 -15.665 1.00 94.94 193 HIS A CA 1
ATOM 1474 C C . HIS A 1 193 ? 12.855 -11.447 -15.443 1.00 94.94 193 HIS A C 1
ATOM 1476 O O . HIS A 1 193 ? 13.224 -12.609 -15.278 1.00 94.94 193 HIS A O 1
ATOM 1482 N N . ARG A 1 194 ? 11.561 -11.093 -15.433 1.00 94.12 194 ARG A N 1
ATOM 1483 C CA . ARG A 1 194 ? 10.438 -12.004 -15.154 1.00 94.12 194 ARG A CA 1
ATOM 1484 C C . ARG A 1 194 ? 10.666 -12.829 -13.885 1.00 94.12 194 ARG A C 1
ATOM 1486 O O . ARG A 1 194 ? 10.548 -14.055 -13.903 1.00 94.12 194 ARG A O 1
ATOM 1493 N N . ASN A 1 195 ? 11.005 -12.154 -12.789 1.00 94.94 195 ASN A N 1
ATOM 1494 C CA . ASN A 1 195 ? 11.341 -12.786 -11.521 1.00 94.94 195 ASN A CA 1
ATOM 1495 C C . ASN A 1 195 ? 10.175 -13.674 -11.031 1.00 94.94 195 ASN A C 1
ATOM 1497 O O . ASN A 1 195 ? 9.121 -13.153 -10.649 1.00 94.94 195 ASN A O 1
ATOM 1501 N N . PRO A 1 196 ? 10.335 -15.012 -11.007 1.00 95.00 196 PRO A N 1
ATOM 1502 C CA . PRO A 1 196 ? 9.226 -15.922 -10.742 1.00 95.00 196 PRO A CA 1
ATOM 1503 C C . PRO A 1 196 ? 8.717 -15.829 -9.301 1.00 95.00 196 PRO A C 1
ATOM 1505 O O . PRO A 1 196 ? 7.523 -16.018 -9.069 1.00 95.00 196 PRO A O 1
ATOM 1508 N N . ALA A 1 197 ? 9.589 -15.516 -8.336 1.00 95.62 197 ALA A N 1
ATOM 1509 C CA . ALA A 1 197 ? 9.203 -15.389 -6.934 1.00 95.62 197 ALA A CA 1
ATOM 1510 C C . ALA A 1 197 ? 8.315 -14.155 -6.726 1.00 95.62 197 ALA A C 1
ATOM 1512 O O . ALA A 1 197 ? 7.206 -14.274 -6.199 1.00 95.62 197 ALA A O 1
ATOM 1513 N N . THR A 1 198 ? 8.763 -13.002 -7.230 1.00 95.88 198 THR A N 1
ATOM 1514 C CA . THR A 1 198 ? 8.021 -11.737 -7.166 1.00 95.88 198 THR A CA 1
ATOM 1515 C C . THR A 1 198 ? 6.699 -11.822 -7.925 1.00 95.88 198 THR A C 1
ATOM 1517 O O . THR A 1 198 ? 5.662 -11.409 -7.407 1.00 95.88 198 THR A O 1
ATOM 1520 N N . ILE A 1 199 ? 6.695 -12.419 -9.125 1.00 97.31 199 ILE A N 1
ATOM 1521 C CA . ILE A 1 199 ? 5.466 -12.634 -9.902 1.00 97.31 199 ILE A CA 1
ATOM 1522 C C . ILE A 1 199 ? 4.481 -13.502 -9.117 1.00 97.31 199 ILE A C 1
ATOM 1524 O O . ILE A 1 199 ? 3.318 -13.128 -8.986 1.00 97.31 199 ILE A O 1
ATOM 1528 N N . ALA A 1 200 ? 4.926 -14.635 -8.566 1.00 96.88 200 ALA A N 1
ATOM 1529 C CA . ALA A 1 200 ? 4.045 -15.535 -7.829 1.00 96.88 200 ALA A CA 1
ATOM 1530 C C . ALA A 1 200 ? 3.454 -14.871 -6.574 1.00 96.88 200 ALA A C 1
ATOM 1532 O O . ALA A 1 200 ? 2.300 -15.119 -6.223 1.00 96.88 200 ALA A O 1
ATOM 1533 N N . GLU A 1 201 ? 4.225 -14.029 -5.886 1.00 96.25 201 GLU A N 1
ATOM 1534 C CA . GLU A 1 201 ? 3.745 -13.279 -4.727 1.00 96.25 201 GLU A CA 1
ATOM 1535 C C . GLU A 1 201 ? 2.720 -12.210 -5.107 1.00 96.25 201 GLU A C 1
ATOM 1537 O O . GLU A 1 201 ? 1.611 -12.200 -4.565 1.00 96.25 201 GLU A O 1
ATOM 1542 N N . LEU A 1 202 ? 3.032 -11.379 -6.101 1.00 96.94 202 LEU A N 1
ATOM 1543 C CA . LEU A 1 202 ? 2.113 -10.356 -6.591 1.00 96.94 202 LEU A CA 1
ATOM 1544 C C . LEU A 1 202 ? 0.847 -10.962 -7.204 1.00 96.94 202 LEU A C 1
ATOM 1546 O O . LEU A 1 202 ? -0.222 -10.385 -7.046 1.00 96.94 202 LEU A O 1
ATOM 1550 N N . GLN A 1 203 ? 0.917 -12.143 -7.826 1.00 96.38 203 GLN A N 1
ATOM 1551 C CA . GLN A 1 203 ? -0.264 -12.885 -8.282 1.00 96.38 203 GLN A CA 1
ATOM 1552 C C . GLN A 1 203 ? -1.189 -13.259 -7.123 1.00 96.38 203 GLN A C 1
ATOM 1554 O O . GLN A 1 203 ? -2.403 -13.069 -7.217 1.00 96.38 203 GLN A O 1
ATOM 1559 N N . ARG A 1 204 ? -0.630 -13.771 -6.017 1.00 95.50 204 ARG A N 1
ATOM 1560 C CA . ARG A 1 204 ? -1.414 -14.109 -4.819 1.00 95.50 204 ARG A CA 1
ATOM 1561 C C . ARG A 1 204 ? -2.074 -12.868 -4.226 1.00 95.50 204 ARG A C 1
ATOM 1563 O O . ARG A 1 204 ? -3.256 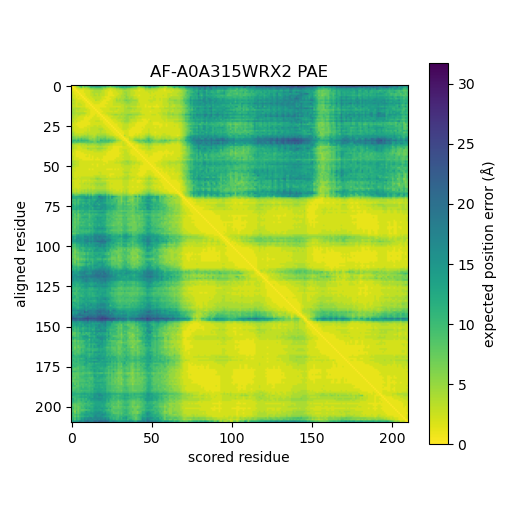-12.918 -3.899 1.00 95.50 204 ARG A O 1
ATOM 1570 N N . LEU A 1 205 ? -1.331 -11.764 -4.130 1.00 95.25 205 LEU A N 1
ATOM 1571 C CA . LEU A 1 205 ? -1.840 -10.499 -3.600 1.00 95.25 205 LEU A CA 1
ATOM 1572 C C . LEU A 1 205 ? -2.902 -9.872 -4.515 1.00 95.25 205 LEU A C 1
ATOM 1574 O O . LEU A 1 205 ? -3.950 -9.445 -4.037 1.00 95.25 205 LEU A O 1
ATOM 1578 N N . ALA A 1 206 ? -2.668 -9.840 -5.827 1.00 94.06 206 ALA A N 1
ATOM 1579 C CA . ALA A 1 206 ? -3.606 -9.272 -6.790 1.00 94.06 206 ALA A CA 1
ATOM 1580 C C . ALA A 1 206 ? -4.930 -10.043 -6.799 1.00 94.06 206 ALA A C 1
ATOM 1582 O O . ALA A 1 206 ? -5.990 -9.428 -6.809 1.00 94.06 206 ALA A O 1
ATOM 1583 N N . ARG A 1 207 ? -4.884 -11.379 -6.705 1.00 92.56 207 ARG A N 1
ATOM 1584 C CA . ARG A 1 207 ? -6.082 -12.231 -6.705 1.00 92.56 207 ARG A CA 1
ATOM 1585 C C . ARG A 1 207 ? -7.065 -11.931 -5.570 1.00 92.56 207 ARG A C 1
ATOM 1587 O O . ARG A 1 207 ? -8.251 -12.168 -5.745 1.00 92.56 207 ARG A O 1
ATOM 1594 N N . VAL A 1 208 ? -6.586 -11.466 -4.415 1.00 90.81 208 VAL A N 1
ATOM 1595 C CA . VAL A 1 208 ? -7.446 -11.124 -3.263 1.00 90.81 208 VAL A CA 1
ATOM 1596 C C . VAL A 1 208 ? -7.822 -9.642 -3.210 1.00 90.81 208 VAL A C 1
ATOM 1598 O O . VAL A 1 208 ? -8.662 -9.255 -2.403 1.00 90.81 208 VAL A O 1
ATOM 1601 N N . ALA A 1 209 ? -7.171 -8.811 -4.025 1.00 86.88 209 ALA A N 1
ATOM 1602 C CA . ALA A 1 209 ? -7.385 -7.368 -4.072 1.00 86.88 209 ALA A CA 1
ATOM 1603 C C . ALA A 1 209 ? -8.281 -6.913 -5.238 1.00 86.88 209 ALA A C 1
ATOM 1605 O O . ALA A 1 209 ? -8.751 -5.773 -5.211 1.00 86.88 209 ALA A O 1
ATOM 1606 N N . LEU A 1 210 ? -8.453 -7.765 -6.255 1.00 80.44 210 LEU A N 1
ATOM 1607 C CA . LEU A 1 210 ? -9.369 -7.600 -7.390 1.00 80.44 210 LEU A CA 1
ATOM 1608 C C . LEU A 1 210 ? -10.780 -8.071 -7.027 1.00 80.44 210 LEU A C 1
ATOM 1610 O O . LEU A 1 210 ? -11.726 -7.364 -7.438 1.00 80.44 210 LEU A O 1
#